Protein AF-A0A9J5Y827-F1 (afdb_monomer)

Solvent-accessible surface area (backbone atoms only — not comparable to full-atom values): 14832 Å² total; per-residue (Å²): 113,69,71,63,54,51,58,51,52,52,50,52,53,45,49,56,54,42,48,71,55,57,65,70,76,77,61,65,67,69,54,57,54,49,33,53,54,50,51,58,39,60,74,40,96,61,26,73,61,51,41,57,74,71,57,46,74,84,73,62,39,54,66,47,54,52,56,47,74,68,41,70,91,46,67,93,37,52,70,54,52,49,51,47,46,69,68,42,22,80,78,45,73,47,73,79,44,62,59,62,41,22,36,49,27,33,56,26,38,74,67,73,37,53,71,67,19,46,60,39,46,52,54,55,62,72,67,72,64,61,60,67,60,56,49,51,41,31,56,62,36,33,52,78,79,40,82,83,50,84,44,46,31,51,54,50,21,47,50,26,49,53,29,43,77,70,68,38,54,68,57,21,48,48,47,51,53,31,42,85,67,83,38,92,42,58,47,41,67,71,48,53,48,54,52,44,53,51,27,59,73,71,64,38,55,75,60,37,52,53,48,56,50,40,38,51,76,66,67,54,81,78,51,52,69,50,43,52,50,52,24,51,50,27,47,76,73,67,38,54,67,60,18,51,51,44,50,49,54,34,46,78,70,65,47,66,72,89,64,88,68,79,78,127

Organism: Solanum commersonii (NCBI:txid4109)

Mean predicted aligned error: 8.76 Å

Foldseek 3Di:
DVVVVVVVVVVVVCVVVCCVVVVPPDDDVVLVVLLVVLLVLLVDPVSVVVCVVVVCLVVDAPVSLLSNLPDPSCLVRLVSNLVSCVVCCVVHVNLQVLLSLLLSLLSCLLVVNQVSSLVSLLSNVVSVDQLLVSLVSNLVNNCVRDPPCPRLLPSLLSNLVSCVVVVVLVSSLVSLVCCVVPRLRHHAPVSLLVSLVVCVVVLVLVSNVVSVVSCVVNVHDDAPSNLQSVLSNCVVVVNNVVSVVSVVVCVVVVRPPPDPPPPD

Sequence (264 aa):
MWRIFHGRITRCIEQATFHRHYFNSHLPQNNLILIQELTEILRNKKWKSLIKVASLKNKLNPYVVRSVLHQEQLSNHLERLLSFFQWSKHKVGIQSDLEIHSFLAARLCSNNLYSPANSVLENVIRFGLPPLDVLKSIDNCRKIFDESRKFDHVVFGLLMDKYREKGYLFEAASVVFAHSNDLDCIPSLLYCNRLLTDLLKDGNFRLFWRVCDAMREANVTFNALTYTSMADAHCREGNVSDAKEVLAEMEEKGLCSSNFTYKF

Secondary structure (DSSP, 8-state):
-HHHHHHHHHHHHHHHHHHHHHTTTS--HHHHHHHHHHHHHHTSTTHHHHHHHTTGGGG--HHHHHHHHT-GGGGGGHHHHHHHHHHHHHHHT-TT-HHHHHHHHHHHHHTT-HHHHHHHHHHHHTTT--HHHHHHHHHHHHTTT-TT-TTHHHHHHHHHHHHHHTT-HHHHHHHHHGGGGT------HHHHHHHHHHHHHHT-HHHHHHHHHHHHHTTPPP-HHHHHHHHHHHHHTT-HHHHHHHHHHHHHTT----------

InterPro domains:
  IPR002885 Pentatricopeptide repeat [PF01535] (226-255)
  IPR002885 Pentatricopeptide repeat [PS51375] (223-257)
  IPR002885 Pentatricopeptide repeat [TIGR00756] (226-256)
  IPR011990 Tetratricopeptide-like helical domain superfamily [G3DSA:1.25.40.10] (63-264)
  IPR050667 Pentatricopeptide repeat-containing protein [PTHR47939] (58-263)

Structure (mmCIF, N/CA/C/O backbone):
data_AF-A0A9J5Y827-F1
#
_entry.id   AF-A0A9J5Y827-F1
#
loop_
_atom_site.group_PDB
_atom_site.id
_atom_site.type_symbol
_atom_site.label_atom_id
_atom_site.label_alt_id
_atom_site.label_comp_id
_atom_site.label_asym_id
_atom_site.label_entity_id
_atom_site.label_seq_id
_atom_site.pdbx_PDB_ins_code
_atom_site.Cartn_x
_atom_site.Cartn_y
_atom_site.Cartn_z
_atom_site.occupancy
_atom_site.B_iso_or_equiv
_atom_site.auth_seq_id
_atom_site.auth_comp_id
_atom_site.auth_asym_id
_atom_site.auth_atom_id
_atom_site.pdbx_PDB_model_num
ATOM 1 N N . MET A 1 1 ? -27.068 10.447 -19.646 1.00 40.22 1 MET A N 1
ATOM 2 C CA . MET A 1 1 ? -26.300 9.426 -18.892 1.00 40.22 1 MET A CA 1
ATOM 3 C C . MET A 1 1 ? -25.455 10.005 -17.751 1.00 40.22 1 MET A C 1
ATOM 5 O O . MET A 1 1 ? -25.455 9.409 -16.684 1.00 40.22 1 MET A O 1
ATOM 9 N N . TRP A 1 2 ? -24.850 11.192 -17.896 1.00 29.56 2 TRP A N 1
ATOM 10 C CA . TRP A 1 2 ? -24.078 11.871 -16.832 1.00 29.56 2 TRP A CA 1
ATOM 11 C C . TRP A 1 2 ? -24.857 12.168 -15.528 1.00 29.56 2 TRP A C 1
ATOM 13 O O . TRP A 1 2 ? -24.345 11.953 -14.434 1.00 29.56 2 TRP A O 1
ATOM 23 N N . ARG A 1 3 ? -26.139 12.559 -15.614 1.00 28.06 3 ARG A N 1
ATOM 24 C CA . ARG A 1 3 ? -26.985 12.819 -14.425 1.00 28.06 3 ARG A CA 1
ATOM 25 C C . ARG A 1 3 ? -27.323 11.567 -13.599 1.00 28.06 3 ARG A C 1
ATOM 27 O O . ARG A 1 3 ? -27.543 11.677 -12.400 1.00 28.06 3 ARG A O 1
ATOM 34 N N . ILE A 1 4 ? -27.328 10.381 -14.214 1.00 39.25 4 ILE A N 1
ATOM 35 C CA . ILE A 1 4 ? -27.630 9.110 -13.526 1.00 39.25 4 ILE A CA 1
ATOM 36 C C . ILE A 1 4 ? -26.392 8.602 -12.767 1.00 39.25 4 ILE A C 1
ATOM 38 O O . ILE A 1 4 ? -26.522 8.041 -11.682 1.00 39.25 4 ILE A O 1
ATOM 42 N N . PHE A 1 5 ? -25.192 8.851 -13.303 1.00 34.41 5 PHE A N 1
ATOM 43 C CA . PHE A 1 5 ? -23.921 8.516 -12.652 1.00 34.41 5 PHE A CA 1
ATOM 44 C C . PHE A 1 5 ? -23.599 9.468 -11.492 1.00 34.41 5 PHE A C 1
ATOM 46 O O . PHE A 1 5 ? -23.264 9.007 -10.401 1.00 34.41 5 PHE A O 1
ATOM 53 N N . HIS A 1 6 ? -23.824 10.775 -11.675 1.00 30.98 6 HIS A N 1
ATOM 54 C CA . HIS A 1 6 ? -23.675 11.750 -10.593 1.00 30.98 6 HIS A CA 1
ATOM 55 C C . HIS A 1 6 ? -24.657 11.467 -9.446 1.00 30.98 6 HIS A C 1
ATOM 57 O O . HIS A 1 6 ? -24.260 11.484 -8.287 1.00 30.98 6 HIS A O 1
ATOM 63 N N . GLY A 1 7 ? -25.901 11.080 -9.755 1.00 27.55 7 GLY A N 1
ATOM 64 C CA . GLY A 1 7 ? -26.897 10.696 -8.750 1.00 27.55 7 GLY A CA 1
ATOM 65 C C . GLY A 1 7 ? -26.566 9.426 -7.955 1.00 27.55 7 GLY A C 1
ATOM 66 O O . GLY A 1 7 ? -27.126 9.242 -6.882 1.00 27.55 7 GLY A O 1
ATOM 67 N N . ARG A 1 8 ? -25.660 8.554 -8.429 1.00 34.78 8 ARG A N 1
ATOM 68 C CA . ARG A 1 8 ? -25.169 7.387 -7.666 1.00 34.78 8 ARG A CA 1
ATOM 69 C C . ARG A 1 8 ? -23.974 7.732 -6.776 1.00 34.78 8 ARG A C 1
ATOM 71 O O . ARG A 1 8 ? -23.897 7.222 -5.665 1.00 34.78 8 ARG A O 1
ATOM 78 N N . ILE A 1 9 ? -23.093 8.627 -7.223 1.00 41.44 9 ILE A N 1
ATOM 79 C CA . ILE A 1 9 ? -21.928 9.084 -6.447 1.00 41.44 9 ILE A CA 1
ATOM 80 C C . ILE A 1 9 ? -22.363 10.030 -5.322 1.00 41.44 9 ILE A C 1
ATOM 82 O O . ILE A 1 9 ? -21.929 9.852 -4.185 1.00 41.44 9 ILE A O 1
ATOM 86 N N . THR A 1 10 ? -23.302 10.948 -5.587 1.00 35.06 10 THR A N 1
ATOM 87 C CA . THR A 1 10 ? -23.911 11.769 -4.530 1.00 35.06 10 THR A CA 1
ATOM 88 C C . THR A 1 10 ? -24.635 10.887 -3.510 1.00 35.06 10 THR A C 1
ATOM 90 O O . THR A 1 10 ? -24.530 11.153 -2.325 1.00 35.06 10 THR A O 1
ATOM 93 N N . ARG A 1 11 ? -25.240 9.760 -3.924 1.00 31.53 11 ARG A N 1
ATOM 94 C CA . ARG A 1 11 ? -25.864 8.780 -3.013 1.00 31.53 11 ARG A CA 1
ATOM 95 C C . ARG A 1 11 ? -24.865 8.036 -2.124 1.00 31.53 11 ARG A C 1
ATOM 97 O O . ARG A 1 11 ? -25.217 7.706 -1.001 1.00 31.53 11 ARG A O 1
ATOM 104 N N . CYS A 1 12 ? -23.642 7.778 -2.593 1.00 36.06 12 CYS A N 1
ATOM 105 C CA . CYS A 1 12 ? -22.580 7.160 -1.785 1.00 36.06 12 CYS A CA 1
ATOM 106 C C . CYS A 1 12 ? -21.929 8.160 -0.814 1.00 36.06 12 CYS A C 1
ATOM 108 O O . CYS A 1 12 ? -21.605 7.798 0.315 1.00 36.06 12 CYS A O 1
ATOM 110 N N . ILE A 1 13 ? -21.767 9.424 -1.223 1.00 39.38 13 ILE A N 1
ATOM 111 C CA . ILE A 1 13 ? -21.261 10.507 -0.359 1.00 39.38 13 ILE A CA 1
ATOM 112 C C . ILE A 1 13 ? -22.317 10.900 0.678 1.00 39.38 13 ILE A C 1
ATOM 114 O O . ILE A 1 13 ? -21.990 11.060 1.855 1.00 39.38 13 ILE A O 1
ATOM 118 N N . GLU A 1 14 ? -23.587 10.972 0.270 1.00 30.48 14 GLU A N 1
ATOM 119 C CA . GLU A 1 14 ? -24.720 11.048 1.182 1.00 30.48 14 GLU A CA 1
ATOM 120 C C . GLU A 1 14 ? -24.721 9.817 2.073 1.00 30.48 14 GLU A C 1
ATOM 122 O O . GLU A 1 14 ? -24.701 10.015 3.258 1.00 30.48 14 GLU A O 1
ATOM 127 N N . GLN A 1 15 ? -24.578 8.572 1.614 1.00 35.75 15 GLN A N 1
ATOM 128 C CA . GLN A 1 15 ? -24.484 7.416 2.526 1.00 35.75 15 GLN A CA 1
ATOM 129 C C . GLN A 1 15 ? -23.316 7.492 3.524 1.00 35.75 15 GLN A C 1
ATOM 131 O O . GLN A 1 15 ? -23.501 7.103 4.670 1.00 35.75 15 GLN A O 1
ATOM 136 N N . ALA A 1 16 ? -22.148 8.029 3.165 1.00 37.78 16 ALA A N 1
ATOM 137 C CA . ALA A 1 16 ? -21.016 8.170 4.089 1.00 37.78 16 ALA A CA 1
ATOM 138 C C . ALA A 1 16 ? -21.216 9.299 5.127 1.00 37.78 16 ALA A C 1
ATOM 140 O O . ALA A 1 16 ? -20.921 9.131 6.313 1.00 37.78 16 ALA A O 1
ATOM 141 N N . THR A 1 17 ? -21.773 10.440 4.712 1.00 39.19 17 THR A N 1
ATOM 142 C CA . THR A 1 17 ? -22.112 11.569 5.604 1.00 39.19 17 THR A CA 1
ATOM 143 C C . THR A 1 17 ? -23.398 11.314 6.402 1.00 39.19 17 THR A C 1
ATOM 145 O O . THR A 1 17 ? -23.468 11.617 7.593 1.00 39.19 17 THR A O 1
ATOM 148 N N . PHE A 1 18 ? -24.369 10.639 5.794 1.00 35.12 18 PHE A N 1
ATOM 149 C CA . PHE A 1 18 ? -25.578 10.069 6.383 1.00 35.12 18 PHE A CA 1
ATOM 150 C C . PHE A 1 18 ? -25.221 8.948 7.345 1.00 35.12 18 PHE A C 1
ATOM 152 O O . PHE A 1 18 ? -25.827 8.893 8.391 1.00 35.1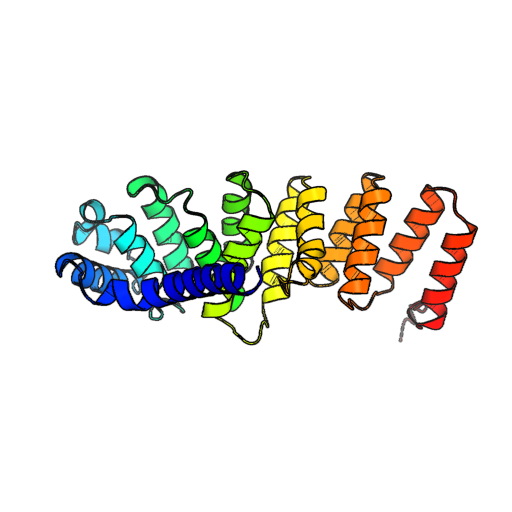2 18 PHE A O 1
ATOM 159 N N . HIS A 1 19 ? -24.195 8.123 7.138 1.00 42.94 19 HIS A N 1
ATOM 160 C CA . HIS A 1 19 ? -23.746 7.220 8.201 1.00 42.94 19 HIS A CA 1
ATOM 161 C C . HIS A 1 19 ? -23.225 8.023 9.404 1.00 42.94 19 HIS A C 1
ATOM 163 O O . HIS A 1 19 ? -23.639 7.760 10.529 1.00 42.94 19 HIS A O 1
ATOM 169 N N . ARG A 1 20 ? -22.439 9.087 9.203 1.00 40.66 20 ARG A N 1
ATOM 170 C CA . ARG A 1 20 ? -21.966 9.940 10.313 1.00 40.66 20 ARG A CA 1
ATOM 171 C C . ARG A 1 20 ? -23.099 10.680 11.058 1.00 40.66 20 ARG A C 1
ATOM 173 O O . ARG A 1 20 ? -22.962 10.903 12.257 1.00 40.66 20 ARG A O 1
ATOM 180 N N . HIS A 1 21 ? -24.200 11.051 10.391 1.00 37.47 21 HIS A N 1
ATOM 181 C CA . HIS A 1 21 ? -25.338 11.783 10.991 1.00 37.47 21 HIS A CA 1
ATOM 182 C C . HIS A 1 21 ? -26.544 10.906 11.399 1.00 37.47 21 HIS A C 1
ATOM 184 O O . HIS A 1 21 ? -27.167 11.155 12.429 1.00 37.47 21 HIS A O 1
ATOM 190 N N . TYR A 1 22 ? -26.862 9.850 10.654 1.00 36.66 22 TYR A N 1
ATOM 191 C CA . TYR A 1 22 ? -27.963 8.910 10.909 1.00 36.66 22 TYR A CA 1
ATOM 192 C C . TYR A 1 22 ? -27.640 7.934 12.043 1.00 36.66 22 TYR A C 1
ATOM 194 O O . TYR A 1 22 ? -28.546 7.498 12.751 1.00 36.66 22 TYR A O 1
ATOM 202 N N . PHE A 1 23 ? -26.357 7.638 12.297 1.00 45.59 23 PHE A N 1
ATOM 203 C CA . PHE A 1 23 ? -25.987 6.827 13.458 1.00 45.59 23 PHE A CA 1
ATOM 204 C C . PHE A 1 23 ? -26.246 7.523 14.798 1.00 45.59 23 PHE A C 1
ATOM 206 O O . PHE A 1 23 ? -26.290 6.822 15.794 1.00 45.59 23 PHE A O 1
ATOM 213 N N . ASN A 1 24 ? -26.479 8.839 14.862 1.00 41.84 24 ASN A N 1
ATOM 214 C CA . ASN A 1 24 ? -26.746 9.519 16.136 1.00 41.84 24 ASN A CA 1
ATOM 215 C C . ASN A 1 24 ? -28.234 9.665 16.493 1.00 41.84 24 ASN A C 1
ATOM 217 O O . ASN A 1 24 ? -28.528 9.942 17.652 1.00 41.84 24 ASN A O 1
ATOM 221 N N . SER A 1 25 ? -29.182 9.481 15.566 1.00 39.50 25 SER A N 1
ATOM 222 C CA . SER A 1 25 ? -30.581 9.868 15.826 1.00 39.50 25 SER A CA 1
ATOM 223 C C . SER A 1 25 ? -31.504 8.744 16.321 1.00 39.50 25 SER A C 1
ATOM 225 O O . SER A 1 25 ? -32.572 9.060 16.830 1.00 39.50 25 SER A O 1
ATOM 227 N N . HIS A 1 26 ? -31.127 7.460 16.217 1.00 47.94 26 HIS A N 1
ATOM 228 C CA . HIS A 1 26 ? -31.997 6.319 16.584 1.00 47.94 26 HIS A CA 1
ATOM 229 C C . HIS A 1 26 ? -31.237 5.154 17.256 1.00 47.94 26 HIS A C 1
ATOM 231 O O . HIS A 1 26 ? -31.419 3.985 16.911 1.00 47.94 26 HIS A O 1
ATOM 237 N N . LEU A 1 27 ? -30.344 5.445 18.207 1.00 56.22 27 LEU A N 1
ATOM 238 C CA . LEU A 1 27 ? -29.585 4.401 18.904 1.00 56.22 27 LEU A CA 1
ATOM 239 C C . LEU A 1 27 ? -30.302 3.884 20.153 1.00 56.22 27 LEU A C 1
ATOM 241 O O . LEU A 1 27 ? -30.830 4.681 20.928 1.00 56.22 27 LEU A O 1
ATOM 245 N N . PRO A 1 28 ? -30.213 2.573 20.450 1.00 68.38 28 PRO A N 1
ATOM 246 C CA . PRO A 1 28 ? -30.493 2.088 21.791 1.00 68.38 28 PRO A CA 1
ATOM 247 C C . PRO A 1 28 ? -29.547 2.798 22.765 1.00 68.38 28 PRO A C 1
ATOM 249 O O . PRO A 1 28 ? -28.326 2.676 22.636 1.00 68.38 28 PRO A O 1
ATOM 252 N N . GLN A 1 29 ? -30.098 3.513 23.748 1.00 72.25 29 GLN A N 1
ATOM 253 C CA . GLN A 1 29 ? -29.344 4.280 24.752 1.00 72.25 29 GLN A CA 1
ATOM 254 C C . GLN A 1 29 ? -28.196 3.469 25.384 1.00 72.25 29 GLN A C 1
ATOM 256 O O . GLN A 1 29 ? -27.111 3.988 25.640 1.00 72.25 29 GLN A O 1
ATOM 261 N N . ASN A 1 30 ? -28.404 2.159 25.540 1.00 78.25 30 ASN A N 1
ATOM 262 C CA . ASN A 1 30 ? -27.424 1.215 26.074 1.00 78.25 30 ASN A CA 1
ATOM 263 C C . ASN A 1 30 ? -26.116 1.155 25.264 1.00 78.25 30 ASN A C 1
ATOM 265 O O . ASN A 1 30 ? -25.048 1.003 25.853 1.00 78.25 30 ASN A O 1
ATOM 269 N N . ASN A 1 31 ? -26.167 1.299 23.934 1.00 84.31 31 ASN A N 1
ATOM 270 C CA . ASN A 1 31 ? -24.962 1.292 23.099 1.00 84.31 31 ASN A CA 1
ATOM 271 C C . ASN A 1 31 ? -24.155 2.584 23.269 1.00 84.31 31 ASN A C 1
ATOM 273 O O . ASN A 1 31 ? -22.930 2.524 23.301 1.00 84.31 31 ASN A O 1
ATOM 277 N N . LEU A 1 32 ? -24.819 3.736 23.411 1.00 86.06 32 LEU A N 1
ATOM 278 C CA . LEU A 1 32 ? -24.148 5.021 23.641 1.00 86.06 32 LEU A CA 1
ATOM 279 C C . LEU A 1 32 ? -23.393 5.029 24.972 1.00 86.06 32 LEU A C 1
ATOM 281 O O . LEU A 1 32 ? -22.217 5.390 25.008 1.00 86.06 32 LEU A O 1
ATOM 285 N N . ILE A 1 33 ? -24.044 4.555 26.038 1.00 87.81 33 ILE A N 1
ATOM 286 C CA . ILE A 1 33 ? -23.431 4.425 27.366 1.00 87.81 33 ILE A CA 1
ATOM 287 C C . ILE A 1 33 ? -22.219 3.487 27.297 1.00 87.81 33 ILE A C 1
ATOM 289 O O . ILE A 1 33 ? -21.140 3.829 27.777 1.00 87.81 33 ILE A O 1
ATOM 293 N N . LEU A 1 34 ? -22.362 2.337 26.630 1.00 90.88 34 LEU A N 1
ATOM 294 C CA . LEU A 1 34 ? -21.273 1.373 26.478 1.00 90.88 34 LEU A CA 1
ATOM 295 C C . LEU A 1 34 ? -20.082 1.944 25.691 1.00 90.88 34 LEU A C 1
ATOM 297 O O . LEU A 1 34 ? -18.935 1.683 26.047 1.00 90.88 34 LEU A O 1
ATOM 301 N N . ILE A 1 35 ? -20.328 2.722 24.633 1.00 91.62 35 ILE A N 1
ATOM 302 C CA . ILE A 1 35 ? -19.265 3.378 23.858 1.00 91.62 35 ILE A CA 1
ATOM 303 C C . ILE A 1 35 ? -18.495 4.363 24.741 1.00 91.62 35 ILE A C 1
ATOM 305 O O . ILE A 1 35 ? -17.263 4.349 24.721 1.00 91.62 35 ILE A O 1
ATOM 309 N N . GLN A 1 36 ? -19.189 5.187 25.530 1.00 91.62 36 GLN A N 1
ATOM 310 C CA . GLN A 1 36 ? -18.548 6.134 26.448 1.00 91.62 36 GLN A CA 1
ATOM 311 C C . GLN A 1 36 ? -17.721 5.407 27.517 1.00 91.62 36 GLN A C 1
ATOM 313 O O . GLN A 1 36 ? -16.547 5.723 27.703 1.00 91.62 36 GLN A O 1
ATOM 318 N N . 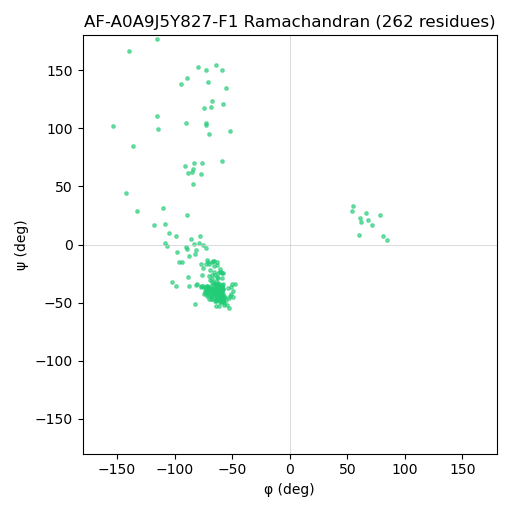GLU A 1 37 ? -18.285 4.373 28.147 1.00 92.75 37 GLU A N 1
ATOM 319 C CA . GLU A 1 37 ? -17.593 3.566 29.157 1.00 92.75 37 GLU A CA 1
ATOM 320 C C . GLU A 1 37 ? -16.326 2.902 28.589 1.00 92.75 37 GLU A C 1
ATOM 322 O O . GLU A 1 37 ? -15.246 2.990 29.177 1.00 92.75 37 GLU A O 1
ATOM 327 N N . LEU A 1 38 ? -16.418 2.290 27.403 1.00 93.44 38 LEU A N 1
ATOM 328 C CA . LEU A 1 38 ? -15.264 1.695 26.723 1.00 93.44 38 LEU A CA 1
ATOM 329 C C . LEU A 1 38 ? -14.216 2.743 26.341 1.00 93.44 38 LEU A C 1
ATOM 331 O O . LEU A 1 38 ? -13.021 2.471 26.450 1.00 93.44 38 LEU A O 1
ATOM 335 N N . THR A 1 39 ? -14.646 3.932 25.920 1.00 93.56 39 THR A N 1
ATOM 336 C CA . THR A 1 39 ? -13.742 5.034 25.569 1.00 93.56 39 THR A CA 1
ATOM 337 C C . THR A 1 39 ? -12.913 5.457 26.778 1.00 93.56 39 THR A C 1
ATOM 339 O O . THR A 1 39 ? -11.690 5.549 26.671 1.00 93.56 39 THR A O 1
ATOM 342 N N . GLU A 1 40 ? -13.533 5.616 27.949 1.00 93.31 40 GLU A N 1
ATOM 343 C CA . GLU A 1 40 ? -12.809 5.933 29.184 1.00 93.31 40 GLU A CA 1
ATOM 344 C C . GLU A 1 40 ? -11.895 4.786 29.635 1.00 93.31 40 GLU A C 1
ATOM 346 O O . GLU A 1 40 ? -10.729 5.006 29.977 1.00 93.31 40 GLU A O 1
ATOM 351 N N . ILE A 1 41 ? -12.359 3.535 29.555 1.00 93.44 41 ILE A N 1
ATOM 352 C CA . ILE A 1 41 ? -11.541 2.363 29.901 1.00 93.44 41 ILE A CA 1
ATOM 353 C C . ILE A 1 41 ? -10.287 2.274 29.020 1.00 93.44 41 ILE A C 1
ATOM 355 O O . ILE A 1 41 ? -9.196 1.984 29.522 1.00 93.44 41 ILE A O 1
ATOM 359 N N . LEU A 1 42 ? -10.406 2.540 27.717 1.00 93.94 42 LEU A N 1
ATOM 360 C CA . LEU A 1 42 ? -9.291 2.461 26.767 1.00 93.94 42 LEU A CA 1
ATOM 361 C C . LEU A 1 42 ? -8.246 3.569 26.958 1.00 93.94 42 LEU A C 1
ATOM 363 O O . LEU A 1 42 ? -7.098 3.399 26.534 1.00 93.94 42 LEU A O 1
ATOM 367 N N . ARG A 1 43 ? -8.574 4.649 27.680 1.00 92.88 43 ARG A N 1
ATOM 368 C CA . ARG A 1 43 ? -7.590 5.638 28.152 1.00 92.88 43 ARG A CA 1
ATOM 369 C C . ARG A 1 43 ? -6.711 5.112 29.283 1.00 92.88 43 ARG A C 1
ATOM 371 O O . ARG A 1 43 ? -5.621 5.650 29.495 1.00 92.88 43 ARG A O 1
ATOM 378 N N . ASN A 1 44 ? -7.054 3.989 29.918 1.00 92.19 44 ASN A N 1
ATOM 379 C CA . ASN A 1 44 ? -6.237 3.332 30.944 1.00 92.19 44 ASN A CA 1
ATOM 380 C C . ASN A 1 44 ? -5.340 2.210 30.369 1.00 92.19 44 ASN A C 1
ATOM 382 O O . ASN A 1 44 ? -5.754 1.430 29.511 1.00 92.19 44 ASN A O 1
ATOM 386 N N . LYS A 1 45 ? -4.073 2.109 30.804 1.00 90.88 45 LYS A N 1
ATOM 387 C CA . LYS A 1 45 ? -3.146 1.057 30.322 1.00 90.88 45 LYS A CA 1
ATOM 388 C C . LYS A 1 45 ? -3.607 -0.353 30.724 1.00 90.88 45 LYS A C 1
ATOM 390 O O . LYS A 1 45 ? -3.328 -1.313 30.013 1.00 90.88 45 LYS A O 1
ATOM 395 N N . LYS A 1 46 ? -4.364 -0.474 31.818 1.00 92.75 46 LYS A N 1
ATOM 396 C CA . LYS A 1 46 ? -4.943 -1.727 32.331 1.00 92.75 46 LYS A CA 1
ATOM 397 C C . LYS A 1 46 ? -6.337 -2.024 31.750 1.00 92.75 46 LYS A C 1
ATOM 399 O O . LYS A 1 46 ? -7.125 -2.737 32.365 1.00 92.75 46 LYS A O 1
ATOM 404 N N . TRP A 1 47 ? -6.663 -1.508 30.562 1.00 94.19 47 TRP A N 1
ATOM 405 C CA . TRP A 1 47 ? -8.001 -1.629 29.965 1.00 94.19 47 TRP A CA 1
ATOM 406 C C . TRP A 1 47 ? -8.539 -3.071 29.922 1.00 94.19 47 TRP A C 1
ATOM 408 O O . TRP A 1 47 ? -9.717 -3.293 30.183 1.00 94.19 47 TRP A O 1
ATOM 418 N N . LYS A 1 48 ? -7.683 -4.077 29.679 1.00 92.25 48 LYS A N 1
ATOM 419 C CA . LYS A 1 48 ? -8.095 -5.494 29.640 1.00 92.25 48 LYS A CA 1
ATOM 420 C C . LYS A 1 48 ? -8.683 -5.981 30.968 1.00 92.25 48 LYS A C 1
ATOM 422 O O . LYS A 1 48 ? -9.667 -6.718 30.955 1.00 92.25 48 LYS A O 1
ATOM 427 N N . SER A 1 49 ? -8.100 -5.588 32.105 1.00 90.75 49 SER A N 1
ATOM 428 C CA . SER A 1 49 ? -8.639 -5.963 33.417 1.00 90.75 49 SER A CA 1
ATOM 429 C C . SER A 1 49 ? -9.923 -5.199 33.720 1.00 90.75 49 SER A C 1
ATOM 431 O O . SER A 1 49 ? -10.866 -5.793 34.227 1.00 90.75 49 SER A O 1
ATOM 433 N N . LEU A 1 50 ? -9.992 -3.919 33.344 1.00 91.50 50 LEU A N 1
ATOM 434 C CA . LEU A 1 50 ? -11.182 -3.087 33.543 1.00 91.50 50 LEU A CA 1
ATOM 435 C C . LEU A 1 50 ? -12.389 -3.603 32.745 1.00 91.50 50 LEU A C 1
ATOM 437 O O . LEU A 1 50 ? -13.464 -3.747 33.314 1.00 91.50 50 LEU A O 1
ATOM 441 N N . ILE A 1 51 ? -12.201 -4.005 31.480 1.00 89.81 51 ILE A N 1
ATOM 442 C CA . ILE A 1 51 ? -13.263 -4.642 30.675 1.00 89.81 51 ILE A CA 1
ATOM 443 C C . ILE A 1 51 ? -13.774 -5.931 31.331 1.00 89.81 51 ILE A C 1
ATOM 445 O O . ILE A 1 51 ? -14.968 -6.230 31.258 1.00 89.81 51 ILE A O 1
ATOM 449 N N . LYS A 1 52 ? -12.881 -6.711 31.957 1.00 87.94 52 LYS A N 1
ATOM 450 C CA . LYS A 1 52 ? -13.255 -7.944 32.662 1.00 87.94 52 LYS A CA 1
ATOM 451 C C . LYS A 1 52 ? -14.081 -7.635 33.911 1.00 87.94 52 LYS A C 1
ATOM 453 O O . LYS A 1 52 ? -15.118 -8.258 34.096 1.00 87.94 52 LYS A O 1
ATOM 458 N N . VAL A 1 53 ? -13.639 -6.678 34.729 1.00 87.94 53 VAL A N 1
ATOM 459 C CA . VAL A 1 53 ? -14.334 -6.266 35.962 1.00 87.94 53 VAL A CA 1
ATOM 460 C C . VAL A 1 53 ? -15.720 -5.701 35.646 1.00 87.94 53 VAL A C 1
ATOM 462 O O . VAL A 1 53 ? -16.700 -6.115 36.253 1.00 87.94 53 VAL A O 1
ATOM 465 N N . ALA A 1 54 ? -15.825 -4.844 34.633 1.00 85.44 54 ALA A N 1
ATOM 466 C CA . ALA A 1 54 ? -17.092 -4.252 34.208 1.00 85.44 54 ALA A CA 1
ATOM 467 C C . ALA A 1 54 ? -18.004 -5.228 33.426 1.00 85.44 54 ALA A C 1
ATOM 469 O O . ALA A 1 54 ? -19.109 -4.872 33.022 1.00 85.44 54 ALA A O 1
ATOM 470 N N . SER A 1 55 ? -17.571 -6.478 33.201 1.00 84.94 55 SER A N 1
ATOM 471 C CA . SER A 1 55 ? -18.333 -7.508 32.475 1.00 84.94 55 SER A CA 1
ATOM 472 C C . SER A 1 55 ? -18.796 -7.072 31.073 1.00 84.94 55 SER A C 1
ATOM 474 O O . SER A 1 55 ? -19.797 -7.559 30.545 1.00 84.94 55 SER A O 1
ATOM 476 N N . LEU A 1 56 ? -18.044 -6.172 30.427 1.00 84.19 56 LEU A N 1
ATOM 477 C CA . LEU A 1 56 ? -18.436 -5.567 29.146 1.00 84.19 56 LEU A CA 1
ATOM 478 C C . LEU A 1 56 ? -18.219 -6.496 27.955 1.00 84.19 56 LEU A C 1
ATOM 480 O O . LEU A 1 56 ? -18.795 -6.282 26.892 1.00 84.19 56 LEU A O 1
ATOM 484 N N . LYS A 1 57 ? -17.421 -7.557 28.127 1.00 80.81 57 LYS A N 1
ATOM 485 C CA . LYS A 1 57 ? -17.085 -8.518 27.065 1.00 80.81 57 LYS A CA 1
ATOM 486 C C . LYS A 1 57 ? -18.326 -9.051 26.339 1.00 80.81 57 LYS A C 1
ATOM 488 O O . LYS A 1 57 ? -18.302 -9.148 25.118 1.00 80.81 57 LYS A O 1
ATOM 493 N N . ASN A 1 58 ? -19.386 -9.372 27.078 1.00 83.88 58 ASN A N 1
ATOM 494 C CA . ASN A 1 58 ? -20.596 -9.994 26.529 1.00 83.88 58 ASN A CA 1
ATOM 495 C C . ASN A 1 58 ? -21.562 -8.976 25.902 1.00 83.88 58 ASN A C 1
ATOM 497 O O . ASN A 1 58 ? -22.545 -9.369 25.288 1.00 83.88 58 ASN A O 1
ATOM 501 N N . LYS A 1 59 ? -21.291 -7.675 26.065 1.00 86.62 59 LYS A N 1
ATOM 502 C CA . LYS A 1 59 ? -22.112 -6.579 25.536 1.00 86.62 59 LYS A CA 1
ATOM 503 C C . LYS A 1 59 ? -21.566 -6.024 24.214 1.00 86.62 59 LYS A C 1
ATOM 505 O O . LYS A 1 59 ? -22.195 -5.163 23.606 1.00 86.62 59 LYS A O 1
ATOM 510 N N . LEU A 1 60 ? -20.389 -6.482 23.778 1.00 89.19 60 LEU A N 1
ATOM 511 C CA . LEU A 1 60 ? -19.765 -6.018 22.541 1.00 89.19 60 LEU A CA 1
ATOM 512 C C . LEU A 1 60 ? -20.513 -6.539 21.316 1.00 89.19 60 LEU A C 1
ATOM 514 O O . LEU A 1 60 ? -20.882 -7.705 21.239 1.00 89.19 60 LEU A O 1
ATOM 518 N N . ASN A 1 61 ? -20.652 -5.668 20.327 1.00 88.62 61 ASN A N 1
ATOM 519 C CA . ASN A 1 61 ? -21.172 -5.983 19.005 1.00 88.62 61 ASN A CA 1
ATOM 520 C C . ASN A 1 61 ? -20.338 -5.220 17.952 1.00 88.62 61 ASN A C 1
ATOM 522 O O . ASN A 1 61 ? -19.570 -4.323 18.329 1.00 88.62 61 ASN A O 1
ATOM 526 N N . PRO A 1 62 ? -20.453 -5.561 16.653 1.00 87.62 62 PRO A N 1
ATOM 527 C CA . PRO A 1 62 ? -19.723 -4.885 15.580 1.00 87.62 62 PRO A CA 1
ATOM 528 C C . PRO A 1 62 ? -19.827 -3.363 15.635 1.00 87.62 62 PRO A C 1
ATOM 530 O O . PRO A 1 62 ? -18.816 -2.671 15.534 1.00 87.62 62 PRO A O 1
ATOM 533 N N . TYR A 1 63 ? -21.043 -2.857 15.856 1.00 86.44 63 TYR A N 1
ATOM 534 C CA . TYR A 1 63 ? -21.332 -1.431 15.881 1.00 86.44 63 TYR A CA 1
ATOM 535 C C . TYR A 1 63 ? -20.563 -0.721 16.997 1.00 86.44 63 TYR A C 1
ATOM 537 O O . TYR A 1 63 ? -19.818 0.211 16.728 1.00 86.44 63 TYR A O 1
ATOM 545 N N . VAL A 1 64 ? -20.663 -1.208 18.236 1.00 90.31 64 VAL A N 1
ATOM 546 C CA . VAL A 1 64 ? -19.978 -0.621 19.398 1.00 90.31 64 VAL A CA 1
ATOM 547 C C . VAL A 1 64 ? -18.468 -0.606 19.190 1.00 90.31 64 VAL A C 1
ATOM 549 O O . VAL A 1 64 ? -17.830 0.418 19.429 1.00 90.31 64 VAL A O 1
ATOM 552 N N . VAL A 1 65 ? -17.888 -1.716 18.719 1.00 90.75 65 VAL A N 1
ATOM 553 C CA . VAL A 1 65 ? -16.447 -1.770 18.442 1.00 90.75 65 VAL A CA 1
ATOM 554 C C . VAL A 1 65 ? -16.085 -0.728 17.393 1.00 90.75 65 VAL A C 1
ATOM 556 O O . VAL A 1 65 ? -15.187 0.076 17.628 1.00 90.75 65 VAL A O 1
ATOM 559 N N . ARG A 1 66 ? -16.816 -0.683 16.279 1.00 88.88 66 ARG A N 1
ATOM 560 C CA . ARG A 1 66 ? -16.589 0.283 15.209 1.00 88.88 66 ARG A CA 1
ATOM 561 C C . ARG A 1 66 ? -16.692 1.724 15.708 1.00 88.88 66 ARG A C 1
ATOM 563 O O . ARG A 1 66 ? -15.768 2.497 15.473 1.00 88.88 66 ARG A O 1
ATOM 570 N N . SER A 1 67 ? -17.739 2.077 16.447 1.00 90.19 67 SER A N 1
ATOM 571 C CA . SER A 1 67 ? -17.925 3.419 17.005 1.00 90.19 67 SER A CA 1
ATOM 572 C C . SER A 1 67 ? -16.803 3.814 17.961 1.00 90.19 67 SER A C 1
ATOM 574 O O . SER A 1 67 ? -16.350 4.953 17.909 1.00 90.19 67 SER A O 1
ATOM 576 N N . VAL A 1 68 ? -16.312 2.888 18.794 1.00 92.44 68 VAL A N 1
ATOM 577 C CA . VAL A 1 68 ? -15.155 3.121 19.675 1.00 92.44 68 VAL A CA 1
ATOM 578 C C . VAL A 1 68 ? -13.884 3.384 18.860 1.00 92.44 68 VAL A C 1
ATOM 580 O O . VAL A 1 68 ? -13.135 4.304 19.181 1.00 92.44 68 VAL A O 1
ATOM 583 N N . LEU A 1 69 ? -13.655 2.643 17.768 1.00 90.50 69 LEU A N 1
ATOM 584 C CA . LEU A 1 69 ? -12.505 2.876 16.883 1.00 90.50 69 LEU A CA 1
ATOM 585 C C . LEU A 1 69 ? -12.533 4.257 16.218 1.00 90.50 69 LEU A C 1
ATOM 587 O O . LEU A 1 69 ? -11.468 4.774 15.899 1.00 90.50 69 LEU A O 1
ATOM 591 N N . HIS A 1 70 ? -13.705 4.874 16.057 1.00 88.81 70 HIS A N 1
ATOM 592 C CA . HIS A 1 70 ? -13.857 6.206 15.460 1.00 88.81 70 HIS A CA 1
ATOM 593 C C . HIS A 1 70 ? -13.773 7.359 16.476 1.00 88.81 70 HIS A C 1
ATOM 595 O O . HIS A 1 70 ? -13.782 8.516 16.069 1.00 88.81 70 HIS A O 1
ATOM 601 N N . GLN A 1 71 ? -13.655 7.083 17.781 1.00 90.06 71 GLN A N 1
ATOM 602 C CA . GLN A 1 71 ? -13.602 8.135 18.804 1.00 90.06 71 GLN A CA 1
ATOM 603 C C . GLN A 1 71 ? -12.315 8.961 18.696 1.00 90.06 71 GLN A C 1
ATOM 605 O O . GLN A 1 71 ? -11.201 8.424 18.774 1.00 90.06 71 GLN A O 1
ATOM 610 N N . GLU A 1 72 ? -12.457 10.277 18.550 1.00 85.69 72 GLU A N 1
ATOM 611 C CA . GLU A 1 72 ? -11.346 11.236 18.463 1.00 85.69 72 GLU A CA 1
ATOM 612 C C . GLU A 1 72 ? -10.574 11.339 19.782 1.00 85.69 72 GLU A C 1
ATOM 614 O O . GLU A 1 72 ? -9.358 11.508 19.798 1.00 85.69 72 GLU A O 1
ATOM 619 N N . GLN A 1 73 ? -11.247 11.111 20.906 1.00 86.38 73 GLN A N 1
ATOM 620 C CA . GLN A 1 73 ? -10.650 11.127 22.237 1.00 86.38 73 GLN A CA 1
ATOM 621 C C . GLN A 1 73 ? -9.585 10.035 22.438 1.00 86.38 73 GLN A C 1
ATOM 623 O O . GLN A 1 73 ? -8.824 10.078 23.404 1.00 86.38 73 GLN A O 1
ATOM 628 N N . LEU A 1 74 ? -9.533 9.039 21.548 1.00 86.56 74 LEU A N 1
ATOM 629 C CA . LEU A 1 74 ? -8.542 7.963 21.558 1.00 86.56 74 LEU A CA 1
ATOM 630 C C . LEU A 1 74 ? -7.382 8.210 20.580 1.00 86.56 74 LEU A C 1
ATOM 632 O O . LEU A 1 74 ? -6.529 7.335 20.433 1.00 86.56 74 LEU A O 1
ATOM 636 N N . SER A 1 75 ? -7.299 9.390 19.947 1.00 84.62 75 SER A N 1
ATOM 637 C CA . SER A 1 75 ? -6.241 9.726 18.975 1.00 84.62 75 SER A CA 1
ATOM 638 C C . SER A 1 75 ? -4.830 9.640 19.555 1.00 84.62 75 SER A C 1
ATOM 640 O O . SER A 1 75 ? -3.913 9.252 18.849 1.00 84.62 75 SER A O 1
ATOM 642 N N . ASN A 1 76 ? -4.652 9.872 20.858 1.00 87.25 76 ASN A N 1
ATOM 643 C CA . ASN A 1 76 ? -3.349 9.734 21.525 1.00 87.25 76 ASN A CA 1
ATOM 644 C C . ASN A 1 76 ? -3.046 8.295 21.987 1.00 87.25 76 ASN A C 1
ATOM 646 O O . ASN A 1 76 ? -2.086 8.051 22.720 1.00 87.25 76 ASN A O 1
ATOM 650 N N . HIS A 1 77 ? -3.910 7.328 21.666 1.00 90.19 77 HIS A N 1
ATOM 651 C CA . HIS A 1 77 ? -3.908 5.980 22.244 1.00 90.19 77 HIS A CA 1
ATOM 652 C C . HIS A 1 77 ? -4.028 4.879 21.180 1.00 90.19 77 HIS A C 1
ATOM 654 O O . HIS A 1 77 ? -4.546 3.795 21.457 1.00 90.19 77 HIS A O 1
ATOM 660 N N . LEU A 1 78 ? -3.535 5.138 19.969 1.00 90.81 78 LEU A N 1
ATOM 661 C CA . LEU A 1 78 ? -3.766 4.302 18.787 1.00 90.81 78 LEU A CA 1
ATOM 662 C C . LEU A 1 78 ? -3.255 2.865 18.916 1.00 90.81 78 LEU A C 1
ATOM 664 O O . LEU A 1 78 ? -3.934 1.946 18.472 1.00 90.81 78 LEU A O 1
ATOM 668 N N . GLU A 1 79 ? -2.125 2.627 19.582 1.00 90.19 79 GLU A N 1
ATOM 669 C CA . GLU A 1 79 ? -1.650 1.256 19.824 1.00 90.19 79 GLU A CA 1
ATOM 670 C C . GLU A 1 79 ? -2.609 0.459 20.715 1.00 90.19 79 GLU A C 1
ATOM 672 O O . GLU A 1 79 ? -2.852 -0.729 20.494 1.00 90.19 79 GLU A O 1
ATOM 677 N N . ARG A 1 80 ? -3.213 1.117 21.712 1.00 93.12 80 ARG A N 1
ATOM 678 C CA . ARG A 1 80 ? -4.236 0.491 22.558 1.00 93.12 80 ARG A CA 1
ATOM 679 C C . ARG A 1 80 ? -5.525 0.275 21.794 1.00 93.12 80 ARG A C 1
ATOM 681 O O . ARG A 1 80 ? -6.147 -0.766 21.974 1.00 93.12 80 ARG A O 1
ATOM 688 N N . LEU A 1 81 ? -5.889 1.214 20.928 1.00 93.25 81 LEU A N 1
ATOM 689 C CA . LEU A 1 81 ? -7.041 1.093 20.044 1.00 93.25 81 LEU A CA 1
ATOM 690 C C . LEU A 1 81 ? -6.884 -0.100 19.088 1.00 93.25 81 LEU A C 1
ATOM 692 O O . LEU A 1 81 ? -7.793 -0.918 18.957 1.00 93.25 81 LEU A O 1
ATOM 696 N N . LEU A 1 82 ? -5.694 -0.261 18.505 1.00 93.50 82 LEU A N 1
ATOM 697 C CA . LEU A 1 82 ? -5.342 -1.411 17.681 1.00 93.50 82 LEU A CA 1
ATOM 698 C C . LEU A 1 82 ? -5.338 -2.710 18.498 1.00 93.50 82 LEU A C 1
ATOM 700 O O . LEU A 1 82 ? -5.889 -3.714 18.053 1.00 93.50 82 LEU A O 1
ATOM 704 N N . SER A 1 83 ? -4.784 -2.699 19.714 1.00 93.62 83 SER A N 1
ATOM 705 C CA . SER A 1 83 ? -4.814 -3.855 20.620 1.00 93.62 83 SER A CA 1
ATOM 706 C C . SER A 1 83 ? -6.245 -4.254 21.001 1.00 93.62 83 SER A C 1
ATOM 708 O O . SER A 1 83 ? -6.567 -5.443 21.071 1.00 93.62 83 SER A O 1
ATOM 710 N N . PHE A 1 84 ? -7.125 -3.273 21.209 1.00 94.56 84 PHE A N 1
ATOM 711 C CA . PHE A 1 84 ? -8.547 -3.490 21.451 1.00 94.56 84 PHE A CA 1
ATOM 712 C C . PHE A 1 84 ? -9.231 -4.115 20.238 1.00 94.56 84 PHE A C 1
ATOM 714 O O . PHE A 1 84 ? -9.904 -5.133 20.397 1.00 94.56 84 PHE A O 1
ATOM 721 N N . PHE A 1 85 ? -9.002 -3.578 19.036 1.00 94.38 85 PHE A N 1
ATOM 722 C CA . PHE A 1 85 ? -9.505 -4.159 17.793 1.00 94.38 85 PHE A CA 1
ATOM 723 C C . PHE A 1 85 ? -9.042 -5.611 17.612 1.00 94.38 85 PHE A C 1
ATOM 725 O O . PHE A 1 85 ? -9.856 -6.508 17.405 1.00 94.38 85 PHE A O 1
ATOM 732 N N . GLN A 1 86 ? -7.744 -5.881 17.763 1.00 92.62 86 GLN A N 1
ATOM 733 C CA . GLN A 1 86 ? -7.193 -7.236 17.665 1.00 92.62 86 GLN A CA 1
ATOM 734 C C . GLN A 1 86 ? -7.826 -8.194 18.680 1.00 92.62 86 GLN A C 1
ATOM 736 O O . GLN A 1 86 ? -8.083 -9.356 18.367 1.00 92.62 86 GLN A O 1
ATOM 741 N N . TRP A 1 87 ? -8.102 -7.714 19.893 1.00 92.69 87 TRP A N 1
ATOM 742 C CA . TRP A 1 87 ? -8.761 -8.504 20.924 1.00 92.69 87 TRP A CA 1
ATOM 743 C C . TRP A 1 87 ? -10.249 -8.736 20.627 1.00 92.69 87 TRP A C 1
ATOM 745 O O . TRP A 1 87 ? -10.753 -9.817 20.938 1.00 92.69 87 TRP A O 1
ATOM 755 N N . SER A 1 88 ? -10.964 -7.777 20.037 1.00 91.81 88 SER A N 1
ATOM 756 C CA . SER A 1 88 ? -12.410 -7.872 19.806 1.00 91.81 88 SER A CA 1
ATOM 757 C C . SER A 1 88 ? -12.781 -8.536 18.477 1.00 91.81 88 SER A C 1
ATOM 759 O O . SER A 1 88 ? -13.822 -9.189 18.415 1.00 91.81 88 SER A O 1
ATOM 761 N N . LYS A 1 89 ? -11.930 -8.461 17.445 1.00 87.75 89 LYS A N 1
ATOM 762 C CA . LYS A 1 89 ? -12.303 -8.777 16.054 1.00 87.75 89 LYS A CA 1
ATOM 763 C C . LYS A 1 89 ? -12.969 -10.140 15.838 1.00 87.75 89 LYS A C 1
ATOM 765 O O . LYS A 1 89 ? -14.020 -10.204 15.213 1.00 87.75 89 LYS A O 1
ATOM 770 N N . HIS A 1 90 ? -12.423 -11.208 16.425 1.00 87.50 90 HIS A N 1
ATOM 771 C CA . HIS A 1 90 ? -12.971 -12.568 16.301 1.00 87.50 90 HIS A CA 1
ATOM 772 C C . HIS A 1 90 ? -14.229 -12.805 17.145 1.00 87.50 90 HIS A C 1
ATOM 774 O O . HIS A 1 90 ? -14.962 -13.752 16.901 1.00 87.50 90 HIS A O 1
ATOM 780 N N . LYS A 1 91 ? -14.464 -11.977 18.169 1.00 85.25 91 LYS A N 1
ATOM 781 C CA . LYS A 1 91 ? -15.593 -12.136 19.101 1.00 85.25 91 LYS A CA 1
ATOM 782 C C . LYS A 1 91 ? -16.877 -11.570 18.522 1.00 85.25 91 LYS A C 1
ATOM 784 O O . LYS A 1 91 ? -17.947 -12.087 18.801 1.00 85.25 91 LYS A O 1
ATOM 789 N N . VAL A 1 92 ? -16.745 -10.489 17.759 1.00 85.38 92 VAL A N 1
ATOM 790 C CA . VAL A 1 92 ? -17.875 -9.768 17.174 1.00 85.38 92 VAL A CA 1
ATOM 791 C C . VAL A 1 92 ? -18.011 -9.998 15.667 1.00 85.38 92 VAL A C 1
ATOM 793 O O . VAL A 1 92 ? -18.941 -9.478 15.079 1.00 85.38 92 VAL A O 1
ATOM 796 N N . GLY A 1 93 ? -17.124 -10.771 15.030 1.00 84.62 93 GLY A N 1
ATOM 797 C CA . GLY A 1 93 ? -17.247 -11.107 13.606 1.00 84.62 93 GLY A CA 1
ATOM 798 C C . GLY A 1 93 ? -16.813 -9.997 12.639 1.00 84.62 93 GLY A C 1
ATOM 799 O O . GLY A 1 93 ? -17.290 -9.960 11.512 1.00 84.62 93 GLY A O 1
ATOM 800 N N . ILE A 1 94 ? -15.920 -9.092 13.059 1.00 86.31 94 ILE A N 1
ATOM 801 C CA . ILE A 1 94 ? -15.433 -7.961 12.234 1.00 86.31 94 ILE A CA 1
ATOM 802 C C . ILE A 1 94 ? -14.011 -8.175 11.693 1.00 86.31 94 ILE A C 1
ATOM 804 O O . ILE A 1 94 ? -13.373 -7.248 11.198 1.00 86.31 94 ILE A O 1
ATOM 808 N N . GLN A 1 95 ? -13.457 -9.382 11.822 1.00 87.62 95 GLN A N 1
ATOM 809 C CA . GLN A 1 95 ? -12.072 -9.680 11.435 1.00 87.62 95 GLN A CA 1
ATOM 810 C C . GLN A 1 95 ? -11.764 -9.453 9.951 1.00 87.62 95 GLN A C 1
ATOM 812 O O . GLN A 1 95 ? -10.595 -9.287 9.618 1.00 87.62 95 GLN A O 1
ATOM 817 N N . SER A 1 96 ? -12.790 -9.441 9.100 1.00 87.88 96 SER A N 1
ATOM 818 C CA . SER A 1 96 ? -12.684 -9.244 7.651 1.00 87.88 96 SER A CA 1
ATOM 819 C C . SER A 1 96 ? -13.422 -7.990 7.169 1.00 87.88 96 SER A C 1
ATOM 821 O O . SER A 1 96 ? -13.702 -7.857 5.984 1.00 87.88 96 SER A O 1
ATOM 823 N N . ASP A 1 97 ? -13.762 -7.074 8.082 1.00 91.31 97 ASP A N 1
ATOM 824 C CA . ASP A 1 97 ? -14.389 -5.796 7.735 1.00 91.31 97 ASP A CA 1
ATOM 825 C C . ASP A 1 97 ? -13.340 -4.879 7.086 1.00 91.31 97 ASP A C 1
ATOM 827 O O . ASP A 1 97 ? -12.450 -4.358 7.768 1.00 91.31 97 ASP A O 1
ATOM 831 N N . LEU A 1 98 ? -13.415 -4.726 5.759 1.00 93.62 98 LEU A N 1
ATOM 832 C CA . LEU A 1 98 ? -12.479 -3.912 4.981 1.00 93.62 98 LEU A CA 1
ATOM 833 C C . LEU A 1 98 ? -12.428 -2.471 5.492 1.00 93.62 98 LEU A C 1
ATOM 835 O O . LEU A 1 98 ? -11.343 -1.921 5.661 1.00 93.62 98 LEU A O 1
ATOM 839 N N . GLU A 1 99 ? -13.581 -1.871 5.765 1.00 92.38 99 GLU A N 1
ATOM 840 C CA . GLU A 1 99 ? -13.680 -0.453 6.084 1.00 92.38 99 GLU A CA 1
ATOM 841 C C . GLU A 1 99 ? -13.044 -0.140 7.442 1.00 92.38 99 GLU A C 1
ATOM 843 O O . GLU A 1 99 ? -12.323 0.848 7.576 1.00 92.38 99 GLU A O 1
ATOM 848 N N . ILE A 1 100 ? -13.20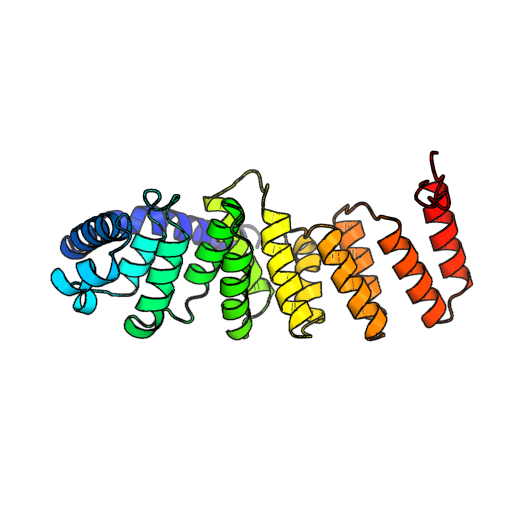8 -1.021 8.436 1.00 92.94 100 ILE A N 1
ATOM 849 C CA . ILE A 1 100 ? -12.525 -0.878 9.732 1.00 92.94 100 ILE A CA 1
ATOM 850 C C . ILE A 1 100 ? -11.002 -0.948 9.566 1.00 92.94 100 ILE A C 1
ATOM 852 O O . ILE A 1 100 ? -10.277 -0.164 10.185 1.00 92.94 100 ILE A O 1
ATOM 856 N N . HIS A 1 101 ? -10.497 -1.864 8.737 1.00 95.19 101 HIS A N 1
ATOM 857 C CA . HIS A 1 101 ? -9.058 -1.962 8.491 1.00 95.19 101 HIS A CA 1
ATOM 858 C C . HIS A 1 101 ? -8.535 -0.756 7.701 1.00 95.19 101 HIS A C 1
ATOM 860 O O . HIS A 1 101 ? -7.494 -0.214 8.066 1.00 95.19 101 HIS A O 1
ATOM 866 N N . SER A 1 102 ? -9.259 -0.292 6.679 1.00 95.75 102 SER A N 1
ATOM 867 C CA . SER A 1 102 ? -8.930 0.925 5.926 1.00 95.75 102 SER A CA 1
ATOM 868 C C . SER A 1 102 ? -8.893 2.156 6.830 1.00 95.75 102 SER A C 1
ATOM 870 O O . SER A 1 102 ? -7.939 2.933 6.769 1.00 95.75 102 SER A O 1
ATOM 872 N N . PHE A 1 103 ? -9.871 2.294 7.729 1.00 94.38 103 PHE A N 1
ATOM 873 C CA . PHE A 1 103 ? -9.914 3.369 8.714 1.00 94.38 103 PHE A CA 1
ATOM 874 C C . PHE A 1 103 ? -8.712 3.323 9.658 1.00 94.38 103 PHE A C 1
ATOM 876 O O . PHE A 1 103 ? -8.050 4.339 9.864 1.00 94.38 103 PHE A O 1
ATOM 883 N N . LEU A 1 104 ? -8.393 2.147 10.209 1.00 95.31 104 LEU A N 1
ATOM 884 C CA . LEU A 1 104 ? -7.234 1.977 11.085 1.00 95.31 104 LEU A CA 1
ATOM 885 C C . LEU A 1 104 ? -5.920 2.266 10.354 1.00 95.31 104 LEU A C 1
ATOM 887 O O . LEU A 1 104 ? -5.080 2.969 10.907 1.00 95.31 104 LEU A O 1
ATOM 891 N N . ALA A 1 105 ? -5.744 1.772 9.127 1.00 96.12 105 ALA A N 1
ATOM 892 C CA . ALA A 1 105 ? -4.550 2.036 8.330 1.00 96.12 105 ALA A CA 1
ATOM 893 C C . ALA A 1 105 ? -4.368 3.541 8.084 1.00 96.12 105 ALA A C 1
ATOM 895 O O . ALA A 1 105 ? -3.308 4.084 8.394 1.00 96.12 105 ALA A O 1
ATOM 896 N N . ALA A 1 106 ? -5.419 4.231 7.630 1.00 94.69 106 ALA A N 1
ATOM 897 C CA . ALA A 1 106 ? -5.391 5.673 7.407 1.00 94.69 106 ALA A CA 1
ATOM 898 C C . ALA A 1 106 ? -5.104 6.457 8.700 1.00 94.69 106 ALA A C 1
ATOM 900 O O . ALA A 1 106 ? -4.247 7.340 8.704 1.00 94.69 106 ALA A O 1
ATOM 901 N N . ARG A 1 107 ? -5.751 6.095 9.818 1.00 93.69 107 ARG A N 1
ATOM 902 C CA . ARG A 1 107 ? -5.542 6.743 11.125 1.00 93.69 107 ARG A CA 1
ATOM 903 C C . ARG A 1 107 ? -4.122 6.559 11.653 1.00 93.69 107 ARG A C 1
ATOM 905 O O . ARG A 1 107 ? -3.553 7.471 12.245 1.00 93.69 107 ARG A O 1
ATOM 912 N N . LEU A 1 108 ? -3.557 5.366 11.488 1.00 95.00 108 LEU A N 1
ATOM 913 C CA . LEU A 1 108 ? -2.193 5.067 11.918 1.00 95.00 108 LEU A CA 1
ATOM 914 C C . LEU A 1 108 ? -1.179 5.835 11.061 1.00 95.00 108 LEU A C 1
ATOM 916 O O . LEU A 1 108 ? 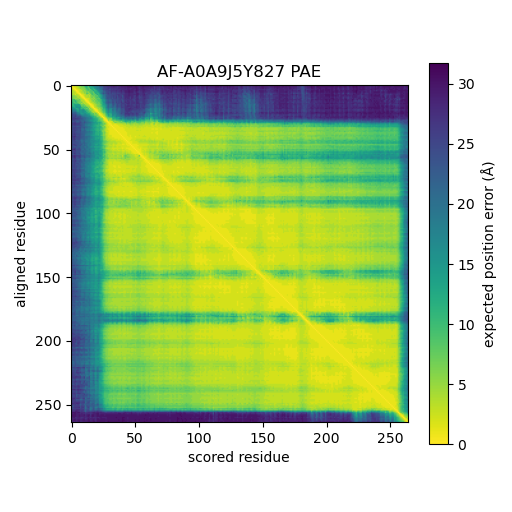-0.267 6.443 11.616 1.00 95.00 108 LEU A O 1
ATOM 920 N N . CYS A 1 109 ? -1.372 5.884 9.740 1.00 94.75 109 CYS A N 1
ATOM 921 C CA . CYS A 1 109 ? -0.531 6.671 8.836 1.00 94.75 109 CYS A CA 1
ATOM 922 C C . CYS A 1 109 ? -0.588 8.173 9.133 1.00 94.75 109 CYS A C 1
ATOM 924 O O . CYS A 1 109 ? 0.467 8.796 9.207 1.00 94.75 109 CYS A O 1
ATOM 926 N N . SER A 1 110 ? -1.774 8.740 9.382 1.00 92.75 110 SER A N 1
ATOM 927 C CA . SER A 1 110 ? -1.913 10.166 9.720 1.00 92.75 110 SER A CA 1
ATOM 928 C C . SER A 1 110 ? -1.227 10.553 11.036 1.00 92.75 110 SER A C 1
ATOM 930 O O . SER A 1 110 ? -0.934 11.723 11.263 1.00 92.75 110 SER A O 1
ATOM 932 N N . ASN A 1 111 ? -0.922 9.569 11.887 1.00 92.12 111 ASN A N 1
ATOM 933 C CA . ASN A 1 111 ? -0.200 9.736 13.148 1.00 92.12 111 ASN A CA 1
ATOM 934 C C . ASN A 1 111 ? 1.235 9.171 13.097 1.00 92.12 111 ASN A C 1
ATOM 936 O O . ASN A 1 111 ? 1.843 8.944 14.141 1.00 92.12 111 ASN A O 1
ATOM 940 N N . ASN A 1 112 ? 1.787 8.937 11.901 1.00 93.38 112 ASN A N 1
ATOM 941 C CA . ASN A 1 112 ? 3.148 8.430 11.672 1.00 93.38 112 ASN A CA 1
ATOM 942 C C . ASN A 1 112 ? 3.442 7.023 12.251 1.00 93.38 112 ASN A C 1
ATOM 944 O O . ASN A 1 112 ? 4.599 6.634 12.408 1.00 93.38 112 ASN A O 1
ATOM 948 N N . LEU A 1 113 ? 2.414 6.221 12.552 1.00 94.38 113 LEU A N 1
ATOM 949 C CA . LEU A 1 113 ? 2.540 4.857 13.085 1.00 94.38 113 LEU A CA 1
ATOM 950 C C . LEU A 1 113 ? 2.581 3.815 11.956 1.00 94.38 113 LEU A C 1
ATOM 952 O O . LEU A 1 113 ? 1.677 2.992 11.795 1.00 94.38 113 LEU A O 1
ATOM 956 N N . TYR A 1 114 ? 3.655 3.833 11.167 1.00 94.12 114 TYR A N 1
ATOM 957 C CA . TYR A 1 114 ? 3.749 3.052 9.926 1.00 94.12 114 TYR A CA 1
ATOM 958 C C . TYR A 1 114 ? 3.864 1.538 10.127 1.00 94.12 114 TYR A C 1
ATOM 960 O O . TYR A 1 114 ? 3.278 0.777 9.364 1.00 94.12 114 TYR A O 1
ATOM 968 N N . SER A 1 115 ? 4.578 1.076 11.158 1.00 94.44 115 SER A N 1
ATOM 969 C CA . SER A 1 115 ? 4.723 -0.366 11.431 1.00 94.44 115 SER A CA 1
ATOM 970 C C . SER A 1 115 ? 3.379 -1.028 11.809 1.00 94.44 115 SER A C 1
ATOM 972 O O . SER A 1 115 ? 2.986 -2.017 11.174 1.00 94.44 115 SER A O 1
ATOM 974 N N . PRO A 1 116 ? 2.588 -0.452 12.740 1.00 95.31 116 PRO A N 1
ATOM 975 C CA . PRO A 1 116 ? 1.214 -0.889 12.971 1.00 95.31 116 PRO A CA 1
ATOM 976 C C . PRO A 1 116 ? 0.321 -0.784 11.728 1.00 95.31 116 PRO A C 1
ATOM 978 O O . PRO A 1 116 ? -0.446 -1.709 11.461 1.00 95.31 116 PRO A O 1
ATOM 981 N N . ALA A 1 117 ? 0.429 0.302 10.951 1.00 96.25 117 ALA A N 1
ATOM 982 C CA . ALA A 1 117 ? -0.351 0.474 9.722 1.00 96.25 117 ALA A CA 1
ATOM 983 C C . ALA A 1 117 ? -0.060 -0.642 8.707 1.00 96.25 117 ALA A C 1
ATOM 985 O O . ALA A 1 117 ? -0.988 -1.249 8.176 1.00 96.25 117 ALA A O 1
ATOM 986 N N . ASN A 1 118 ? 1.216 -0.983 8.511 1.00 95.00 118 ASN A N 1
ATOM 987 C CA . ASN A 1 118 ? 1.638 -2.058 7.618 1.00 95.00 118 ASN A CA 1
ATOM 988 C C . ASN A 1 118 ? 1.057 -3.415 8.058 1.00 95.00 118 ASN A C 1
ATOM 990 O O . ASN A 1 118 ? 0.531 -4.177 7.250 1.00 95.00 118 ASN A O 1
ATOM 994 N N . SER A 1 119 ? 1.040 -3.679 9.369 1.00 94.88 119 SER A N 1
ATOM 995 C CA . SER A 1 119 ? 0.425 -4.895 9.926 1.00 94.88 119 SER A CA 1
ATOM 996 C C . SER A 1 119 ? -1.086 -4.969 9.665 1.00 94.88 119 SER A C 1
ATOM 998 O O . SER A 1 119 ? -1.640 -6.053 9.473 1.00 94.88 119 SER A O 1
ATOM 1000 N N . VAL A 1 120 ? -1.776 -3.824 9.669 1.00 96.31 120 VAL A N 1
ATOM 1001 C CA . VAL A 1 120 ? -3.202 -3.738 9.321 1.00 96.31 120 VAL A CA 1
ATOM 1002 C C . VAL A 1 120 ? -3.406 -3.992 7.826 1.00 96.31 120 VAL A C 1
ATOM 1004 O O . VAL A 1 120 ? -4.246 -4.820 7.478 1.00 96.31 120 VAL A O 1
ATOM 1007 N N . LEU A 1 121 ? -2.614 -3.352 6.961 1.00 96.88 121 LEU A N 1
ATOM 1008 C CA . LEU A 1 121 ? -2.674 -3.521 5.503 1.00 96.88 121 LEU A CA 1
ATOM 1009 C C . LEU A 1 121 ? -2.355 -4.956 5.064 1.00 96.88 121 LEU A C 1
ATOM 1011 O O . LEU A 1 121 ? -2.975 -5.468 4.135 1.00 96.88 121 LEU A O 1
ATOM 1015 N N . GLU A 1 122 ? -1.474 -5.659 5.777 1.00 95.44 122 GLU A N 1
ATOM 1016 C CA . GLU A 1 122 ? -1.244 -7.081 5.522 1.00 95.44 122 GLU A CA 1
ATOM 1017 C C . GLU A 1 122 ? -2.512 -7.925 5.725 1.00 95.44 122 GLU A C 1
ATOM 1019 O O . GLU A 1 122 ? -2.754 -8.855 4.955 1.00 95.44 122 GLU A O 1
ATOM 1024 N N . ASN A 1 123 ? -3.344 -7.609 6.724 1.00 94.31 123 ASN A N 1
ATOM 1025 C CA . ASN A 1 123 ? -4.627 -8.298 6.892 1.00 94.31 123 ASN A CA 1
ATOM 1026 C C . ASN A 1 123 ? -5.584 -7.979 5.741 1.00 94.31 123 ASN A C 1
ATOM 1028 O O . ASN A 1 123 ? -6.263 -8.885 5.273 1.00 94.31 123 ASN A O 1
ATOM 1032 N N . VAL A 1 124 ? -5.590 -6.733 5.257 1.00 95.75 124 VAL A N 1
ATOM 1033 C CA . VAL A 1 124 ? -6.421 -6.321 4.115 1.00 95.75 124 VAL A CA 1
ATOM 1034 C C . VAL A 1 124 ? -6.073 -7.121 2.862 1.00 95.75 124 VAL A C 1
ATOM 1036 O O . VAL A 1 124 ? -6.965 -7.658 2.212 1.00 95.75 124 VAL A O 1
ATOM 1039 N N . ILE A 1 125 ? -4.783 -7.283 2.558 1.00 94.69 125 ILE A N 1
ATOM 1040 C CA . ILE A 1 125 ? -4.339 -8.069 1.395 1.00 94.69 125 ILE A CA 1
ATOM 1041 C C . ILE A 1 125 ? -4.742 -9.543 1.525 1.00 94.69 125 ILE A C 1
ATOM 1043 O O . ILE A 1 125 ? -5.117 -10.171 0.537 1.00 94.69 125 ILE A O 1
ATOM 1047 N N . ARG A 1 126 ? -4.746 -10.100 2.743 1.00 93.12 126 ARG A N 1
ATOM 1048 C CA . ARG A 1 126 ? -5.205 -11.478 2.993 1.00 93.12 126 ARG A CA 1
ATOM 1049 C C . ARG A 1 126 ? -6.697 -11.688 2.724 1.00 93.12 126 ARG A C 1
ATOM 1051 O O . ARG A 1 126 ? -7.112 -12.838 2.639 1.00 93.12 126 ARG A O 1
ATOM 1058 N N . PHE A 1 127 ? -7.498 -10.629 2.587 1.00 92.25 127 PHE A N 1
ATOM 1059 C CA . PHE A 1 127 ? -8.904 -10.767 2.195 1.00 92.25 127 PHE A CA 1
ATOM 1060 C C . PHE A 1 127 ? -9.067 -11.145 0.718 1.00 92.25 127 PHE A C 1
ATOM 1062 O O . PHE A 1 127 ? -10.144 -11.593 0.342 1.00 92.25 127 PHE A O 1
ATOM 1069 N N . GLY A 1 128 ? -8.024 -10.983 -0.108 1.00 91.75 128 GLY A N 1
ATOM 1070 C CA . GLY A 1 128 ? -8.076 -11.332 -1.531 1.00 91.75 128 GLY A CA 1
ATOM 1071 C C . GLY A 1 128 ? -9.031 -10.450 -2.339 1.00 91.75 128 GLY A C 1
ATOM 1072 O O . GLY A 1 128 ? -9.588 -10.896 -3.337 1.00 91.75 128 GLY A O 1
ATOM 1073 N N . LEU A 1 129 ? -9.261 -9.215 -1.885 1.00 93.56 129 LEU A N 1
ATOM 1074 C CA . LEU A 1 129 ? -10.135 -8.261 -2.561 1.00 93.56 129 LEU A CA 1
ATOM 1075 C C . LEU A 1 129 ? -9.418 -7.595 -3.747 1.00 93.56 129 LEU A C 1
ATOM 1077 O O . LEU A 1 129 ? -8.194 -7.430 -3.698 1.00 93.56 129 LEU A O 1
ATOM 1081 N N . PRO A 1 130 ? -10.160 -7.152 -4.781 1.00 92.38 130 PRO A N 1
ATOM 1082 C CA . PRO A 1 130 ? -9.584 -6.386 -5.880 1.00 92.38 130 PRO A CA 1
ATOM 1083 C C . PRO A 1 130 ? -8.838 -5.140 -5.366 1.00 92.38 130 PRO A C 1
ATOM 1085 O O . PRO A 1 130 ? -9.394 -4.406 -4.541 1.00 92.38 130 PRO A O 1
ATOM 1088 N N . PRO A 1 131 ? -7.621 -4.835 -5.864 1.00 92.19 131 PRO A N 1
ATOM 1089 C CA . PRO A 1 131 ? -6.844 -3.684 -5.397 1.00 92.19 131 PRO A CA 1
ATOM 1090 C C . PRO A 1 131 ? -7.615 -2.364 -5.466 1.00 92.19 131 PRO A C 1
ATOM 1092 O O . PRO A 1 131 ? -7.531 -1.554 -4.549 1.00 92.19 131 PRO A O 1
ATOM 1095 N N . LEU A 1 132 ? -8.429 -2.166 -6.507 1.00 90.69 132 LEU A N 1
ATOM 1096 C CA . LEU A 1 132 ? -9.231 -0.953 -6.667 1.00 90.69 132 LEU A CA 1
ATOM 1097 C C . LEU A 1 132 ? -10.260 -0.759 -5.539 1.00 90.69 132 LEU A C 1
ATOM 1099 O O . LEU A 1 132 ? -10.482 0.372 -5.110 1.00 90.69 132 LEU A O 1
ATOM 1103 N N . ASP A 1 133 ? -10.862 -1.836 -5.031 1.00 93.19 133 ASP A N 1
ATOM 1104 C CA . ASP A 1 133 ? -11.830 -1.759 -3.930 1.00 93.19 133 ASP A CA 1
ATOM 1105 C C . ASP A 1 133 ? -11.130 -1.414 -2.613 1.00 93.19 133 ASP A C 1
ATOM 1107 O O . ASP A 1 133 ? -11.603 -0.572 -1.844 1.00 93.19 133 ASP A O 1
ATOM 1111 N N . VAL A 1 134 ? -9.950 -2.002 -2.389 1.00 95.12 134 VAL A N 1
ATOM 1112 C CA . VAL A 1 134 ? -9.086 -1.670 -1.249 1.00 95.12 134 VAL A CA 1
ATOM 1113 C C . VAL A 1 134 ? -8.665 -0.201 -1.301 1.00 95.12 134 VAL A C 1
ATOM 1115 O O . VAL A 1 134 ? -8.779 0.508 -0.299 1.00 95.12 134 VAL A O 1
ATOM 1118 N N . LEU A 1 135 ? -8.231 0.271 -2.472 1.00 93.50 135 LEU A N 1
ATOM 1119 C CA . LEU A 1 135 ? -7.809 1.652 -2.694 1.00 93.50 135 LEU A CA 1
ATOM 1120 C C . LEU A 1 135 ? -8.948 2.637 -2.442 1.00 93.50 135 LEU A C 1
ATOM 1122 O O . LEU A 1 135 ? -8.755 3.581 -1.684 1.00 93.50 135 LEU A O 1
ATOM 1126 N N . LYS A 1 136 ? -10.147 2.389 -2.983 1.00 92.69 136 LYS A N 1
ATOM 1127 C CA . LYS A 1 136 ? -11.334 3.229 -2.740 1.00 92.69 136 LYS A CA 1
ATOM 1128 C C . LYS A 1 136 ? -11.722 3.276 -1.265 1.00 92.69 136 LYS A C 1
ATOM 1130 O O . LYS A 1 136 ? -12.059 4.341 -0.753 1.00 92.69 136 LYS A O 1
ATOM 1135 N N . SER A 1 137 ? -11.666 2.140 -0.570 1.00 94.69 137 SER A N 1
ATOM 1136 C CA . SER A 1 137 ? -11.959 2.088 0.866 1.00 94.69 137 SER A CA 1
ATOM 1137 C C . SER A 1 137 ? -10.957 2.925 1.671 1.00 94.69 137 SER A C 1
ATOM 1139 O O . SER A 1 137 ? -11.352 3.748 2.497 1.00 94.69 137 SER A O 1
ATOM 1141 N N . ILE A 1 138 ? -9.656 2.796 1.384 1.00 94.31 138 ILE A N 1
ATOM 1142 C CA . ILE A 1 138 ? -8.608 3.615 2.016 1.00 94.31 138 ILE A CA 1
ATOM 1143 C C . ILE A 1 138 ? -8.779 5.097 1.662 1.00 94.31 138 ILE A C 1
ATOM 1145 O O . ILE A 1 138 ? -8.680 5.939 2.554 1.00 94.31 138 ILE A O 1
ATOM 1149 N N . ASP A 1 139 ? -9.080 5.413 0.401 1.00 91.94 139 ASP A N 1
ATOM 1150 C CA . ASP A 1 139 ? -9.299 6.769 -0.107 1.00 91.94 139 ASP A CA 1
ATOM 1151 C C . ASP A 1 139 ? -10.462 7.485 0.596 1.00 91.94 139 ASP A C 1
ATOM 1153 O O . ASP A 1 139 ? -10.367 8.659 0.954 1.00 91.94 139 ASP A O 1
ATOM 1157 N N . ASN A 1 140 ? -11.544 6.761 0.874 1.00 90.94 140 ASN A N 1
ATOM 1158 C CA . ASN A 1 140 ? -12.664 7.293 1.640 1.00 90.94 140 ASN A CA 1
ATOM 1159 C C . ASN A 1 140 ? -12.281 7.553 3.102 1.00 90.94 140 ASN A C 1
ATOM 1161 O O . ASN A 1 140 ? -12.634 8.594 3.657 1.00 90.94 140 ASN A O 1
ATOM 1165 N N . CYS A 1 141 ? -11.534 6.641 3.730 1.00 92.12 141 CYS A N 1
ATOM 1166 C CA . CYS A 1 141 ? -11.140 6.787 5.129 1.00 92.12 141 CYS A CA 1
ATOM 1167 C C . CYS A 1 141 ? -10.089 7.881 5.353 1.00 92.12 141 CYS A C 1
ATOM 1169 O O . CYS A 1 141 ? -10.173 8.608 6.340 1.00 92.12 141 CYS A O 1
ATOM 1171 N N . ARG A 1 142 ? -9.098 8.021 4.464 1.00 90.38 142 ARG A N 1
ATOM 1172 C CA . ARG A 1 142 ? -8.024 9.018 4.622 1.00 90.38 142 ARG A CA 1
ATOM 1173 C C . ARG A 1 142 ? -8.546 10.457 4.630 1.00 90.38 142 ARG A C 1
ATOM 1175 O O . ARG A 1 142 ? -8.068 11.254 5.433 1.00 90.38 142 ARG A O 1
ATOM 1182 N N . LYS A 1 143 ? -9.584 10.753 3.833 1.00 89.38 143 LYS A N 1
ATOM 1183 C CA . LYS A 1 143 ? -10.226 12.078 3.742 1.00 89.38 143 LYS A CA 1
ATOM 1184 C C . LYS A 1 143 ? -10.798 12.550 5.080 1.00 89.38 143 LYS A C 1
ATOM 1186 O O . LYS A 1 143 ? -10.927 13.744 5.297 1.00 89.38 143 LYS A O 1
ATOM 1191 N N . ILE A 1 144 ? -11.107 11.622 5.990 1.00 88.75 144 ILE A N 1
ATOM 1192 C CA . ILE A 1 144 ? -11.595 11.934 7.342 1.00 88.75 144 ILE A CA 1
ATOM 1193 C C . ILE A 1 144 ? -10.493 12.573 8.200 1.00 88.75 144 ILE A C 1
ATOM 1195 O O . ILE A 1 144 ? -10.797 13.353 9.098 1.00 88.75 144 ILE A O 1
ATOM 1199 N N . PHE A 1 145 ? -9.227 12.226 7.956 1.00 86.62 145 PHE A N 1
ATOM 1200 C CA . PHE A 1 145 ? -8.097 12.647 8.787 1.00 86.62 145 PHE A CA 1
ATOM 1201 C C . PHE A 1 145 ? -7.291 13.789 8.186 1.00 86.62 145 PHE A C 1
ATOM 1203 O O . PHE A 1 145 ? -6.712 14.569 8.937 1.00 86.62 145 PHE A O 1
ATOM 1210 N N . ASP A 1 146 ? -7.202 13.854 6.859 1.00 82.75 146 ASP A N 1
ATOM 1211 C CA . ASP A 1 146 ? -6.386 14.856 6.188 1.00 82.75 146 ASP A CA 1
ATOM 1212 C C . ASP A 1 146 ? -6.904 15.166 4.780 1.00 82.75 146 ASP A C 1
ATOM 1214 O O . ASP A 1 146 ? -6.644 14.441 3.819 1.00 82.75 146 ASP A O 1
ATOM 1218 N N . GLU A 1 147 ? -7.597 16.294 4.645 1.00 80.94 147 GLU A N 1
ATOM 1219 C CA . GLU A 1 147 ? -7.981 16.830 3.335 1.00 80.94 147 GLU A CA 1
ATOM 1220 C C . GLU A 1 147 ? -6.769 17.354 2.547 1.00 80.94 147 GLU A C 1
ATOM 1222 O O . GLU A 1 147 ? -6.817 17.412 1.320 1.00 80.94 147 GLU A O 1
ATOM 1227 N N . SER A 1 148 ? -5.662 17.682 3.230 1.00 81.94 148 SER A N 1
ATOM 1228 C CA . SER A 1 148 ? -4.431 18.199 2.617 1.00 81.94 148 SER A CA 1
ATOM 1229 C C . SER A 1 148 ? -3.502 17.113 2.065 1.00 81.94 148 SER A C 1
ATOM 1231 O O . SER A 1 148 ? -2.464 17.440 1.493 1.00 81.94 148 SER A O 1
ATOM 1233 N N . ARG A 1 149 ? -3.891 15.832 2.182 1.00 83.06 149 ARG A N 1
ATOM 1234 C CA . ARG A 1 149 ? -3.252 14.679 1.518 1.00 83.06 149 ARG A CA 1
ATOM 1235 C C . ARG A 1 149 ? -1.783 14.440 1.877 1.00 83.06 149 ARG A C 1
ATOM 1237 O O . ARG A 1 149 ? -1.052 13.779 1.137 1.00 83.06 149 ARG A O 1
ATOM 1244 N N . LYS A 1 150 ? -1.323 14.921 3.033 1.00 83.62 150 LYS A N 1
ATOM 1245 C CA . LYS A 1 150 ? 0.087 14.850 3.447 1.00 83.62 150 LYS A CA 1
ATOM 1246 C C . LYS A 1 150 ? 0.582 13.422 3.612 1.00 83.62 150 LYS A C 1
ATOM 1248 O O . LYS A 1 150 ? 1.770 13.187 3.428 1.00 83.62 150 LYS A O 1
ATOM 1253 N N . PHE A 1 151 ? -0.293 12.474 3.945 1.00 87.06 151 PHE A N 1
ATOM 1254 C CA . PHE A 1 151 ? 0.088 11.074 4.152 1.00 87.06 151 PHE A CA 1
ATOM 1255 C C . PHE A 1 151 ? -0.383 10.118 3.046 1.00 87.06 151 PHE A C 1
ATOM 1257 O O . PHE A 1 151 ? -0.097 8.923 3.135 1.00 87.06 151 PHE A O 1
ATOM 1264 N N . ASP A 1 152 ? -1.062 10.605 2.000 1.00 87.88 152 ASP A N 1
ATOM 1265 C CA . ASP A 1 152 ? -1.596 9.770 0.912 1.00 87.88 152 ASP A CA 1
ATOM 1266 C C . ASP A 1 152 ? -0.489 8.907 0.290 1.00 87.88 152 ASP A C 1
ATOM 1268 O O . ASP A 1 152 ? -0.572 7.677 0.260 1.00 87.88 152 ASP A O 1
ATOM 1272 N N . HIS A 1 153 ? 0.610 9.553 -0.104 1.00 88.31 153 HIS A N 1
ATOM 1273 C CA . HIS A 1 153 ? 1.774 8.889 -0.689 1.00 88.31 153 HIS A CA 1
ATOM 1274 C C . HIS A 1 153 ? 2.385 7.814 0.227 1.00 88.31 153 HIS A C 1
ATOM 1276 O O . HIS A 1 153 ? 3.027 6.881 -0.260 1.00 88.31 153 HIS A O 1
ATOM 1282 N N . VAL A 1 154 ? 2.185 7.925 1.548 1.00 92.19 154 VAL A N 1
ATOM 1283 C CA . VAL A 1 154 ? 2.649 6.944 2.532 1.00 92.19 154 VAL A CA 1
ATOM 1284 C C . VAL A 1 154 ? 1.686 5.772 2.637 1.00 92.19 154 VAL A C 1
ATOM 1286 O O . VAL A 1 154 ? 2.134 4.636 2.536 1.00 92.19 154 VAL A O 1
ATOM 1289 N N . VAL A 1 155 ? 0.382 6.001 2.832 1.00 93.56 155 VAL A N 1
ATOM 1290 C CA . VAL A 1 155 ? -0.580 4.897 3.019 1.00 93.56 155 VAL A CA 1
ATOM 1291 C C . VAL A 1 155 ? -0.695 4.035 1.760 1.00 93.56 155 VAL A C 1
ATOM 1293 O O . VAL A 1 155 ? -0.677 2.807 1.855 1.00 93.56 155 VAL A O 1
ATOM 1296 N N . PHE A 1 156 ? -0.723 4.658 0.579 1.00 94.25 156 PHE A N 1
ATOM 1297 C CA . PHE A 1 156 ? -0.742 3.937 -0.693 1.00 94.25 156 PHE A CA 1
ATOM 1298 C C . PHE A 1 156 ? 0.609 3.286 -0.997 1.00 94.25 156 PHE A C 1
ATOM 1300 O O . PHE A 1 156 ? 0.652 2.159 -1.484 1.00 94.25 156 PHE A O 1
ATOM 1307 N N . GLY A 1 157 ? 1.711 3.939 -0.628 1.00 94.75 157 GLY A N 1
ATOM 1308 C CA . GLY A 1 157 ? 3.047 3.359 -0.712 1.00 94.75 157 GLY A CA 1
ATOM 1309 C C . GLY A 1 157 ? 3.238 2.118 0.162 1.00 94.75 157 GLY A C 1
ATOM 1310 O O . GLY A 1 157 ? 3.759 1.111 -0.304 1.00 94.75 157 GLY A O 1
ATOM 1311 N N . LEU A 1 158 ? 2.741 2.135 1.403 1.00 96.44 158 LEU A N 1
ATOM 1312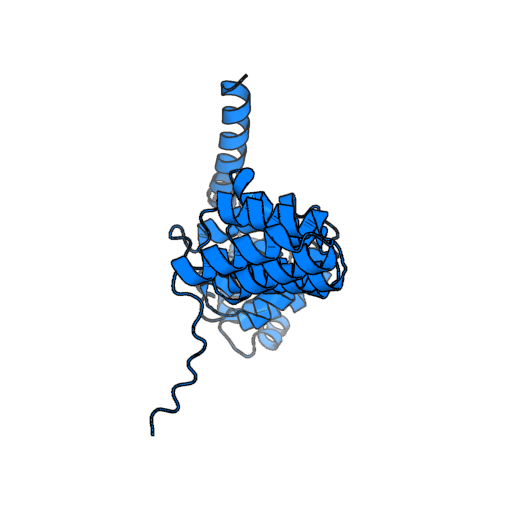 C CA . LEU A 1 158 ? 2.752 0.965 2.286 1.00 96.44 158 LEU A CA 1
ATOM 1313 C C . LEU A 1 158 ? 1.904 -0.180 1.722 1.00 96.44 158 LEU A C 1
ATOM 1315 O O . LEU A 1 158 ? 2.319 -1.334 1.789 1.00 96.44 158 LEU A O 1
ATOM 1319 N N . LEU A 1 159 ? 0.734 0.125 1.150 1.00 96.69 159 LEU A N 1
ATOM 1320 C CA . LEU A 1 159 ? -0.102 -0.883 0.497 1.00 96.69 159 LEU A CA 1
ATOM 1321 C C . LEU A 1 159 ? 0.624 -1.513 -0.703 1.00 96.69 159 LEU A C 1
ATOM 1323 O O . LEU A 1 159 ? 0.650 -2.737 -0.824 1.00 96.69 159 LEU A O 1
ATOM 1327 N N . MET A 1 160 ? 1.242 -0.690 -1.555 1.00 96.00 160 MET A N 1
ATOM 1328 C CA . MET A 1 160 ? 2.058 -1.147 -2.683 1.00 96.00 160 MET A CA 1
ATOM 1329 C C . MET A 1 160 ? 3.206 -2.045 -2.221 1.00 96.00 160 MET A C 1
ATOM 1331 O O . MET A 1 160 ? 3.382 -3.136 -2.760 1.00 96.00 160 MET A O 1
ATOM 1335 N N . ASP A 1 161 ? 3.960 -1.618 -1.207 1.00 96.06 161 ASP A N 1
ATOM 1336 C CA . ASP A 1 161 ? 5.057 -2.402 -0.642 1.00 96.06 161 ASP A CA 1
ATOM 1337 C C . ASP A 1 161 ? 4.575 -3.744 -0.123 1.00 96.06 161 ASP A C 1
ATOM 1339 O O . ASP A 1 161 ? 5.237 -4.759 -0.332 1.00 96.06 161 ASP A O 1
ATOM 1343 N N . LYS A 1 162 ? 3.396 -3.773 0.495 1.00 96.62 162 LYS A N 1
ATOM 1344 C CA . LYS A 1 162 ? 2.832 -5.006 1.021 1.00 96.62 162 LYS A CA 1
ATOM 1345 C C . LYS A 1 162 ? 2.395 -5.968 -0.085 1.00 96.62 162 LYS A C 1
ATOM 1347 O O . LYS A 1 162 ? 2.604 -7.171 0.073 1.00 96.62 162 LYS A O 1
ATOM 1352 N N . TYR A 1 163 ? 1.848 -5.475 -1.199 1.00 96.88 163 TYR A N 1
ATOM 1353 C CA . TYR A 1 163 ? 1.609 -6.299 -2.391 1.00 96.88 163 TYR A CA 1
ATOM 1354 C C . TYR A 1 163 ? 2.928 -6.828 -2.975 1.00 96.88 163 TYR A C 1
ATOM 1356 O O . TYR A 1 163 ? 3.059 -8.033 -3.193 1.00 96.88 163 TYR A O 1
ATOM 1364 N N . ARG A 1 164 ? 3.936 -5.959 -3.134 1.00 97.06 164 ARG A N 1
ATOM 1365 C CA . ARG A 1 164 ? 5.270 -6.324 -3.641 1.00 97.06 164 ARG A CA 1
ATOM 1366 C C . ARG A 1 164 ? 5.938 -7.402 -2.787 1.00 97.06 164 ARG A C 1
ATOM 1368 O O . ARG A 1 164 ? 6.382 -8.410 -3.317 1.00 97.06 164 ARG A O 1
ATOM 1375 N N . GLU A 1 165 ? 5.952 -7.239 -1.464 1.00 95.19 165 GLU A N 1
ATOM 1376 C CA . GLU A 1 165 ? 6.507 -8.215 -0.511 1.00 95.19 165 GLU A CA 1
ATOM 1377 C C . GLU A 1 165 ? 5.838 -9.596 -0.594 1.00 95.19 165 GLU A C 1
ATOM 1379 O O . GLU A 1 165 ? 6.434 -10.595 -0.193 1.00 95.19 165 GLU A O 1
ATOM 1384 N N . LYS A 1 166 ? 4.592 -9.667 -1.077 1.00 94.50 166 LYS A N 1
ATOM 1385 C CA . LYS A 1 166 ? 3.868 -10.926 -1.301 1.00 94.50 166 LYS A CA 1
ATOM 1386 C C . LYS A 1 166 ? 4.076 -11.502 -2.707 1.00 94.50 166 LYS A C 1
ATOM 1388 O O . LYS A 1 166 ? 3.559 -12.579 -2.976 1.00 94.50 166 LYS A O 1
ATOM 1393 N N . GLY A 1 167 ? 4.818 -10.816 -3.580 1.00 95.38 167 GLY A N 1
ATOM 1394 C CA . GLY A 1 167 ? 5.017 -11.196 -4.982 1.00 95.38 167 GLY A CA 1
ATOM 1395 C C . GLY A 1 167 ? 3.866 -10.792 -5.910 1.00 95.38 167 GLY A C 1
ATOM 1396 O O . GLY A 1 167 ? 3.867 -11.144 -7.085 1.00 95.38 167 GLY A O 1
ATOM 1397 N N . TYR A 1 168 ? 2.890 -10.031 -5.414 1.00 96.75 168 TYR A N 1
ATOM 1398 C CA . TYR A 1 168 ? 1.724 -9.574 -6.172 1.00 96.75 168 TYR A CA 1
ATOM 1399 C C . TYR A 1 168 ? 2.070 -8.302 -6.965 1.00 96.75 168 TYR A C 1
ATOM 1401 O O . TYR A 1 168 ? 1.605 -7.202 -6.663 1.00 96.75 168 TYR A O 1
ATOM 1409 N N . LEU A 1 169 ? 2.986 -8.431 -7.934 1.00 97.19 169 LEU A N 1
ATOM 1410 C CA . LEU A 1 169 ? 3.576 -7.289 -8.649 1.00 97.19 169 LEU A CA 1
ATOM 1411 C C . LEU A 1 169 ? 2.553 -6.527 -9.506 1.00 97.19 169 LEU A C 1
ATOM 1413 O O . LEU A 1 169 ? 2.643 -5.305 -9.623 1.00 97.19 169 LEU A O 1
ATOM 1417 N N . PHE A 1 170 ? 1.556 -7.216 -10.068 1.00 96.75 170 PHE A N 1
ATOM 1418 C CA . PHE A 1 170 ? 0.486 -6.571 -10.833 1.00 96.75 170 PHE A CA 1
ATOM 1419 C C . PHE A 1 170 ? -0.435 -5.736 -9.934 1.00 96.75 170 PHE A C 1
ATOM 1421 O O . PHE A 1 170 ? -0.801 -4.609 -10.272 1.00 96.75 170 PHE A O 1
ATOM 1428 N N . GLU A 1 171 ? -0.780 -6.255 -8.760 1.00 96.06 171 GLU A N 1
ATOM 1429 C CA . GLU A 1 171 ? -1.567 -5.562 -7.748 1.00 96.06 171 GLU A CA 1
ATOM 1430 C C . GLU A 1 171 ? -0.799 -4.368 -7.176 1.00 96.06 171 GLU A C 1
ATOM 1432 O O . GLU A 1 171 ? -1.376 -3.294 -7.014 1.00 96.06 171 GLU A O 1
ATOM 1437 N N . ALA A 1 172 ? 0.512 -4.512 -6.957 1.00 96.69 172 ALA A N 1
ATOM 1438 C CA . ALA A 1 172 ? 1.383 -3.403 -6.577 1.00 96.69 172 ALA A CA 1
ATOM 1439 C C . ALA A 1 172 ? 1.403 -2.304 -7.657 1.00 96.69 172 ALA A C 1
ATOM 1441 O O . ALA A 1 172 ? 1.235 -1.128 -7.337 1.00 96.69 172 ALA A O 1
ATOM 1442 N N . ALA A 1 173 ? 1.529 -2.672 -8.936 1.00 96.00 173 ALA A N 1
ATOM 1443 C CA . ALA A 1 173 ? 1.473 -1.729 -10.056 1.00 96.00 173 ALA A CA 1
ATOM 1444 C C . ALA A 1 173 ? 0.099 -1.054 -10.196 1.00 96.00 173 ALA A C 1
ATOM 1446 O O . ALA A 1 173 ? 0.017 0.132 -10.517 1.00 96.00 173 ALA A O 1
ATOM 1447 N N . SER A 1 174 ? -0.981 -1.771 -9.873 1.00 93.94 174 SER A N 1
ATOM 1448 C CA . SER A 1 174 ? -2.349 -1.235 -9.889 1.00 93.94 174 SER A CA 1
ATOM 1449 C C . SER A 1 174 ? -2.539 -0.055 -8.933 1.00 93.94 174 SER A C 1
ATOM 1451 O O . SER A 1 174 ? -3.408 0.780 -9.170 1.00 93.94 174 SER A O 1
ATOM 1453 N N . VAL A 1 175 ? -1.708 0.059 -7.890 1.00 94.00 175 VAL A N 1
ATOM 1454 C CA . VAL A 1 175 ? -1.693 1.227 -6.996 1.00 94.00 175 VAL A CA 1
ATOM 1455 C C . VAL A 1 175 ? -1.193 2.486 -7.718 1.00 94.00 175 VAL A C 1
ATOM 1457 O O . VAL A 1 175 ? -1.714 3.563 -7.456 1.00 94.00 175 VAL A O 1
ATOM 1460 N N . VAL A 1 176 ? -0.238 2.374 -8.652 1.00 92.81 176 VAL A N 1
ATOM 1461 C CA . VAL A 1 176 ? 0.211 3.511 -9.487 1.00 92.81 176 VAL A CA 1
ATOM 1462 C C . VAL A 1 176 ? -0.862 3.872 -10.512 1.00 92.81 176 VAL A C 1
ATOM 1464 O O . VAL A 1 176 ? -1.200 5.039 -10.681 1.00 92.81 176 VAL A O 1
ATOM 1467 N N . PHE A 1 177 ? -1.452 2.861 -11.157 1.00 92.31 177 PHE A N 1
ATOM 1468 C CA . PHE A 1 177 ? -2.479 3.046 -12.194 1.00 92.31 177 PHE A CA 1
ATOM 1469 C C . PHE A 1 177 ? -3.788 3.639 -11.666 1.00 92.31 177 PHE A C 1
ATOM 1471 O O . PHE A 1 177 ? -4.648 4.064 -12.438 1.00 92.31 177 PHE A O 1
ATOM 1478 N N . ALA A 1 178 ? -3.970 3.654 -10.349 1.00 88.19 178 ALA A N 1
ATOM 1479 C CA . ALA A 1 178 ? -5.142 4.240 -9.732 1.00 88.19 178 ALA A CA 1
ATOM 1480 C C . ALA A 1 178 ? -5.216 5.764 -9.930 1.00 88.19 178 ALA A C 1
ATOM 1482 O O . ALA A 1 178 ? -6.334 6.274 -9.994 1.00 88.19 178 ALA A O 1
ATOM 1483 N N . HIS A 1 179 ? -4.084 6.450 -10.162 1.00 82.06 179 HIS A N 1
ATOM 1484 C CA . HIS A 1 179 ? -4.069 7.868 -10.546 1.00 82.06 179 HIS A CA 1
ATOM 1485 C C . HIS A 1 179 ? -4.976 8.159 -11.751 1.00 82.06 179 HIS A C 1
ATOM 1487 O O . HIS A 1 179 ? -5.799 9.071 -11.716 1.00 82.06 179 HIS A O 1
ATOM 1493 N N . SER A 1 180 ? -4.920 7.308 -12.776 1.00 77.56 180 SER A N 1
ATOM 1494 C CA . SER A 1 180 ? -5.728 7.438 -13.994 1.00 77.56 180 SER A CA 1
ATOM 1495 C C . SER A 1 180 ? -7.218 7.096 -13.793 1.00 77.56 180 SER A C 1
ATOM 1497 O O . SER A 1 180 ? -7.999 7.197 -14.734 1.00 77.56 180 SER A O 1
ATOM 1499 N N . ASN A 1 181 ? -7.631 6.666 -12.592 1.00 73.06 181 ASN A N 1
ATOM 1500 C CA . ASN A 1 181 ? -9.005 6.272 -12.244 1.00 73.06 181 ASN A CA 1
ATOM 1501 C C . ASN A 1 181 ? -9.688 7.269 -11.284 1.00 73.06 181 ASN A C 1
ATOM 1503 O O . ASN A 1 181 ? -10.483 6.859 -10.435 1.00 73.06 181 ASN A O 1
ATOM 1507 N N . ASP A 1 182 ? -9.345 8.556 -11.373 1.00 72.19 182 ASP A N 1
ATOM 1508 C CA . ASP A 1 182 ? -9.831 9.639 -10.496 1.00 72.19 182 ASP A CA 1
ATOM 1509 C C . ASP A 1 182 ? -9.493 9.461 -9.001 1.00 72.19 182 ASP A C 1
ATOM 1511 O O . ASP A 1 182 ? -9.956 10.223 -8.146 1.00 72.19 182 ASP A O 1
ATOM 1515 N N . LEU A 1 183 ? -8.672 8.465 -8.658 1.00 76.56 183 LEU A N 1
ATOM 1516 C CA . LEU A 1 183 ? -8.077 8.350 -7.338 1.00 76.56 183 LEU A CA 1
ATOM 1517 C C . LEU A 1 183 ? -6.760 9.095 -7.394 1.00 76.56 183 LEU A C 1
ATOM 1519 O O . LEU A 1 183 ? -5.792 8.602 -7.953 1.00 76.56 183 LEU A O 1
ATOM 1523 N N . ASP A 1 184 ? -6.704 10.283 -6.810 1.00 73.56 184 ASP A N 1
ATOM 1524 C CA . ASP A 1 184 ? -5.474 11.071 -6.776 1.00 73.56 184 ASP A CA 1
ATOM 1525 C C . ASP A 1 184 ? -4.504 10.525 -5.707 1.00 73.56 184 ASP A C 1
ATOM 1527 O O . ASP A 1 184 ? -4.206 11.154 -4.690 1.00 73.56 184 ASP A O 1
ATOM 1531 N N . CYS A 1 185 ? -4.115 9.264 -5.900 1.00 74.12 185 CYS A N 1
ATOM 1532 C CA . CYS A 1 185 ? -3.269 8.461 -5.043 1.00 74.12 185 CYS A CA 1
ATOM 1533 C C . CYS A 1 185 ? -1.966 8.148 -5.779 1.00 74.12 185 CYS A C 1
ATOM 1535 O O . CYS A 1 185 ? -1.894 7.239 -6.603 1.00 74.12 185 CYS A O 1
ATOM 1537 N N . ILE A 1 186 ? -0.918 8.904 -5.467 1.00 79.44 186 ILE A N 1
ATOM 1538 C CA . ILE A 1 186 ? 0.406 8.699 -6.054 1.00 79.44 186 ILE A CA 1
ATOM 1539 C C . ILE A 1 186 ? 1.363 8.277 -4.933 1.00 79.44 186 ILE A C 1
ATOM 1541 O O . ILE A 1 186 ? 1.660 9.077 -4.039 1.00 79.44 186 ILE A O 1
ATOM 1545 N N . PRO A 1 187 ? 1.831 7.018 -4.924 1.00 85.56 187 PRO A N 1
ATOM 1546 C CA . PRO A 1 187 ? 2.896 6.575 -4.030 1.00 85.56 187 PRO A CA 1
ATOM 1547 C C . PRO A 1 187 ? 4.172 7.388 -4.248 1.00 85.56 187 PRO A C 1
ATOM 1549 O O . PRO A 1 187 ? 4.451 7.847 -5.354 1.00 85.56 187 PRO A O 1
ATOM 1552 N N . SER A 1 188 ? 4.982 7.558 -3.201 1.00 90.25 188 SER A N 1
ATOM 1553 C CA . SER A 1 188 ? 6.252 8.273 -3.363 1.00 90.25 188 SER A CA 1
ATOM 1554 C C . SER A 1 188 ? 7.208 7.533 -4.305 1.00 90.25 188 SER A C 1
ATOM 1556 O O . SER A 1 188 ? 7.188 6.304 -4.402 1.00 90.25 188 SER A O 1
ATOM 1558 N N . LEU A 1 189 ? 8.114 8.287 -4.938 1.00 93.81 189 LEU A N 1
ATOM 1559 C CA . LEU A 1 189 ? 9.150 7.754 -5.832 1.00 93.81 189 LEU A CA 1
ATOM 1560 C C . LEU A 1 189 ? 9.940 6.593 -5.207 1.00 93.81 189 LEU A C 1
ATOM 1562 O O . LEU A 1 189 ? 10.321 5.657 -5.903 1.00 93.81 189 LEU A O 1
ATOM 1566 N N . LEU A 1 190 ? 10.156 6.631 -3.887 1.00 94.56 190 LEU A N 1
ATOM 1567 C CA . LEU A 1 190 ? 10.805 5.552 -3.143 1.00 94.56 190 LEU A CA 1
ATOM 1568 C C . LEU A 1 190 ? 10.095 4.207 -3.352 1.00 94.56 190 LEU A C 1
ATOM 1570 O O . LEU A 1 190 ? 10.755 3.206 -3.624 1.00 94.56 190 LEU A O 1
ATOM 1574 N N . TYR A 1 191 ? 8.769 4.180 -3.220 1.00 95.12 191 TYR A N 1
ATOM 1575 C CA . TYR A 1 191 ? 7.970 2.964 -3.355 1.00 95.12 191 TYR A CA 1
ATOM 1576 C C . TYR A 1 191 ? 7.914 2.492 -4.809 1.00 95.12 191 TYR A C 1
ATOM 1578 O O . TYR A 1 191 ? 8.163 1.315 -5.083 1.00 95.12 191 TYR A O 1
ATOM 1586 N N . CYS A 1 192 ? 7.718 3.424 -5.745 1.00 96.00 192 CYS A N 1
ATOM 1587 C CA . CYS A 1 192 ? 7.741 3.126 -7.174 1.00 96.00 192 CYS A CA 1
ATOM 1588 C C . CYS A 1 192 ? 9.084 2.523 -7.613 1.00 96.00 192 CYS A C 1
ATOM 1590 O O . CYS A 1 192 ? 9.102 1.487 -8.269 1.00 96.00 192 CYS A O 1
ATOM 1592 N N . ASN A 1 193 ? 10.216 3.089 -7.183 1.00 97.31 193 ASN A N 1
ATOM 1593 C CA . ASN A 1 193 ? 11.542 2.565 -7.528 1.00 97.31 193 ASN A CA 1
ATOM 1594 C C . ASN A 1 193 ? 11.790 1.154 -6.980 1.00 97.31 193 ASN A C 1
ATOM 1596 O O . ASN A 1 193 ? 12.440 0.344 -7.642 1.00 97.31 193 ASN A O 1
ATOM 1600 N N . ARG A 1 194 ? 11.262 0.822 -5.794 1.00 97.62 194 ARG A N 1
ATOM 1601 C CA . ARG A 1 194 ? 11.338 -0.553 -5.280 1.00 97.62 194 ARG A CA 1
ATOM 1602 C C . ARG A 1 194 ? 10.516 -1.520 -6.137 1.00 97.62 194 ARG A C 1
ATOM 1604 O O . ARG A 1 194 ? 10.995 -2.611 -6.422 1.00 97.62 194 ARG A O 1
ATOM 1611 N N . LEU A 1 195 ? 9.313 -1.126 -6.566 1.00 97.94 195 LEU A N 1
ATOM 1612 C CA . LEU A 1 195 ? 8.502 -1.926 -7.490 1.00 97.94 195 LEU A CA 1
ATOM 1613 C C . LEU A 1 195 ? 9.212 -2.111 -8.841 1.00 97.94 195 LEU A C 1
ATOM 1615 O O . LEU A 1 195 ? 9.309 -3.236 -9.317 1.00 97.94 195 LEU A O 1
ATOM 1619 N N . LEU A 1 196 ? 9.758 -1.039 -9.424 1.00 98.31 196 LEU A N 1
ATOM 1620 C CA . LEU A 1 196 ? 10.526 -1.092 -10.673 1.00 98.31 196 LEU A CA 1
ATOM 1621 C C . LEU A 1 196 ? 11.732 -2.033 -10.562 1.00 98.31 196 LEU A C 1
ATOM 1623 O O . LEU A 1 196 ? 11.961 -2.845 -11.453 1.00 98.31 196 LEU A O 1
ATOM 1627 N N . THR A 1 197 ? 12.457 -1.976 -9.442 1.00 97.88 197 THR A N 1
ATOM 1628 C CA . THR A 1 197 ? 13.585 -2.878 -9.162 1.00 97.88 197 THR A CA 1
ATOM 1629 C C . THR A 1 197 ? 13.148 -4.345 -9.170 1.00 97.88 197 THR A C 1
ATOM 1631 O O . THR A 1 197 ? 13.845 -5.191 -9.728 1.00 97.88 197 THR A O 1
ATOM 1634 N N . ASP A 1 198 ? 12.009 -4.669 -8.557 1.00 98.31 198 ASP A N 1
ATOM 1635 C CA . ASP A 1 198 ? 11.521 -6.049 -8.497 1.00 98.31 198 ASP A CA 1
ATOM 1636 C C . ASP A 1 198 ? 10.945 -6.518 -9.841 1.00 98.31 198 ASP A C 1
ATOM 1638 O O . ASP A 1 198 ? 11.220 -7.644 -10.247 1.00 98.31 198 ASP A O 1
ATOM 1642 N N . LEU A 1 199 ? 10.261 -5.648 -10.593 1.00 98.44 199 LEU A N 1
ATOM 1643 C CA . LEU A 1 199 ? 9.815 -5.936 -11.964 1.00 98.44 199 LEU A CA 1
ATOM 1644 C C . LEU A 1 199 ? 10.992 -6.219 -12.906 1.00 98.44 199 LEU A C 1
ATOM 1646 O O . LEU A 1 199 ? 10.922 -7.121 -13.738 1.00 98.44 199 LEU A O 1
ATOM 1650 N N . LEU A 1 200 ? 12.089 -5.477 -12.750 1.00 97.06 200 LEU A N 1
ATOM 1651 C CA . LEU A 1 200 ? 13.308 -5.657 -13.533 1.00 97.06 200 LEU A CA 1
ATOM 1652 C C . LEU A 1 200 ? 14.014 -6.984 -13.216 1.00 97.06 200 LEU A C 1
ATOM 1654 O O . LEU A 1 200 ? 14.537 -7.643 -14.115 1.00 97.06 200 LEU A O 1
ATOM 1658 N N . LYS A 1 201 ? 14.017 -7.397 -11.941 1.00 96.62 201 LYS A N 1
ATOM 1659 C CA . LYS A 1 201 ? 14.524 -8.714 -11.515 1.00 96.62 201 LYS A CA 1
ATOM 1660 C C . LYS A 1 201 ? 13.653 -9.861 -12.022 1.00 96.62 201 LYS A C 1
ATOM 1662 O O . LYS A 1 201 ? 14.199 -10.891 -12.396 1.00 96.62 201 LYS A O 1
ATOM 1667 N N . ASP A 1 202 ? 12.337 -9.669 -12.037 1.00 96.69 202 ASP A N 1
ATOM 1668 C CA . ASP A 1 202 ? 11.359 -10.630 -12.562 1.00 96.69 202 ASP A CA 1
ATOM 1669 C C . ASP A 1 202 ? 11.407 -10.740 -14.100 1.00 96.69 202 ASP A C 1
ATOM 1671 O O . ASP A 1 202 ? 10.871 -11.677 -14.681 1.00 96.69 202 ASP A O 1
ATOM 1675 N N . GLY A 1 203 ? 12.059 -9.789 -14.784 1.00 96.56 203 GLY A N 1
ATOM 1676 C CA . GLY A 1 203 ? 12.074 -9.715 -16.249 1.00 96.56 203 GLY A CA 1
ATOM 1677 C C . GLY A 1 203 ? 10.728 -9.283 -16.840 1.00 96.56 203 GLY A C 1
ATOM 1678 O O . GLY A 1 203 ? 10.474 -9.461 -18.030 1.00 96.56 203 GLY A O 1
ATOM 1679 N N . ASN A 1 204 ? 9.844 -8.702 -16.024 1.00 97.62 204 ASN A N 1
ATOM 1680 C CA . ASN A 1 204 ? 8.522 -8.258 -16.445 1.00 97.62 204 ASN A CA 1
ATOM 1681 C C . ASN A 1 204 ? 8.580 -6.849 -17.053 1.00 97.62 204 ASN A C 1
ATOM 1683 O O . ASN A 1 204 ? 7.977 -5.898 -16.545 1.00 97.62 204 ASN A O 1
ATOM 1687 N N . PHE A 1 205 ? 9.317 -6.718 -18.159 1.00 97.50 205 PHE A N 1
ATOM 1688 C CA . PHE A 1 205 ? 9.566 -5.441 -18.835 1.00 97.50 205 PHE A CA 1
ATOM 1689 C C . PHE A 1 205 ? 8.272 -4.758 -19.289 1.00 97.50 205 PHE A C 1
ATOM 1691 O O . PHE A 1 205 ? 8.108 -3.549 -19.148 1.00 97.50 205 PHE A O 1
ATOM 1698 N N . ARG A 1 206 ? 7.278 -5.537 -19.736 1.00 97.69 206 ARG A N 1
ATOM 1699 C CA . ARG A 1 206 ? 5.968 -4.997 -20.121 1.00 97.69 206 ARG A CA 1
ATOM 1700 C C . ARG A 1 206 ? 5.294 -4.248 -18.971 1.00 97.69 206 ARG A C 1
ATOM 1702 O O . ARG A 1 206 ? 4.730 -3.178 -19.191 1.00 97.69 206 ARG A O 1
ATOM 1709 N N . LEU A 1 207 ? 5.280 -4.817 -17.765 1.00 98.19 207 LEU A N 1
ATOM 1710 C CA . LEU A 1 207 ? 4.679 -4.149 -16.611 1.00 98.19 207 LEU A CA 1
ATOM 1711 C C . LEU A 1 207 ? 5.580 -3.024 -16.087 1.00 98.19 207 LEU A C 1
ATOM 1713 O O . LEU A 1 207 ? 5.053 -1.984 -15.701 1.00 98.19 207 LEU A O 1
ATOM 1717 N N . PHE A 1 208 ? 6.903 -3.199 -16.140 1.00 98.50 208 PHE A N 1
ATOM 1718 C CA . PHE A 1 208 ? 7.890 -2.163 -15.823 1.00 98.50 208 PHE A CA 1
ATOM 1719 C C . PHE A 1 208 ? 7.631 -0.873 -16.613 1.00 98.50 208 PHE A C 1
ATOM 1721 O O . PHE A 1 208 ? 7.406 0.175 -16.008 1.00 98.50 208 PHE A O 1
ATOM 1728 N N . TRP A 1 209 ? 7.556 -0.958 -17.945 1.00 98.12 209 TRP A N 1
ATOM 1729 C CA . TRP A 1 209 ? 7.347 0.213 -18.799 1.00 98.12 209 TRP A CA 1
ATOM 1730 C C . TRP A 1 209 ? 5.994 0.879 -18.553 1.00 98.12 209 TRP A C 1
ATOM 1732 O O . TRP A 1 209 ? 5.927 2.097 -18.421 1.00 98.12 209 TRP A O 1
ATOM 1742 N N . ARG A 1 210 ? 4.931 0.089 -18.344 1.00 97.56 210 ARG A N 1
ATOM 1743 C CA . ARG A 1 210 ? 3.617 0.632 -17.960 1.00 97.56 210 ARG A CA 1
ATOM 1744 C C . ARG A 1 210 ? 3.661 1.406 -16.644 1.00 97.56 210 ARG A C 1
ATOM 1746 O O . ARG A 1 210 ? 2.960 2.403 -16.512 1.00 97.56 210 ARG A O 1
ATOM 1753 N N . VAL A 1 211 ? 4.444 0.949 -15.663 1.00 97.06 211 VAL A N 1
ATOM 1754 C CA . VAL A 1 211 ? 4.632 1.676 -14.399 1.00 97.06 211 VAL A CA 1
ATOM 1755 C C . VAL A 1 211 ? 5.394 2.978 -14.640 1.00 97.06 211 VAL A C 1
ATOM 1757 O O . VAL A 1 211 ? 4.957 4.008 -14.136 1.00 97.06 211 VAL A O 1
ATOM 1760 N N . CYS A 1 212 ? 6.466 2.971 -15.439 1.00 97.19 212 CYS A N 1
ATOM 1761 C CA . CYS A 1 212 ? 7.181 4.194 -15.818 1.00 97.19 212 CYS A CA 1
ATOM 1762 C C . CYS A 1 212 ? 6.259 5.214 -16.504 1.00 97.19 212 CYS A C 1
ATOM 1764 O O . CYS A 1 212 ? 6.272 6.390 -16.142 1.00 97.19 212 CYS A O 1
ATOM 1766 N N . ASP A 1 213 ? 5.424 4.772 -17.443 1.00 95.88 213 ASP A N 1
ATOM 1767 C CA . ASP A 1 213 ? 4.482 5.648 -18.141 1.00 95.88 213 ASP A CA 1
ATOM 1768 C C . ASP A 1 213 ? 3.441 6.231 -17.185 1.00 95.88 213 ASP A C 1
ATOM 1770 O O . ASP A 1 213 ? 3.252 7.444 -17.155 1.00 95.88 213 ASP A O 1
ATOM 1774 N N . ALA A 1 214 ? 2.857 5.405 -16.313 1.00 94.19 214 ALA A N 1
ATOM 1775 C CA . ALA A 1 214 ? 1.909 5.874 -15.306 1.00 94.19 214 ALA A CA 1
ATOM 1776 C C . ALA A 1 214 ? 2.544 6.851 -14.301 1.00 94.19 214 ALA A C 1
ATOM 1778 O O . ALA A 1 214 ? 1.911 7.821 -13.890 1.00 94.19 214 ALA A O 1
ATOM 1779 N N . MET A 1 215 ? 3.809 6.642 -13.917 1.00 94.56 215 MET A N 1
ATOM 1780 C CA . MET A 1 215 ? 4.545 7.601 -13.087 1.00 94.56 215 MET A CA 1
ATOM 1781 C C . MET A 1 215 ? 4.755 8.934 -13.818 1.00 94.56 215 MET A C 1
ATOM 1783 O O . MET A 1 215 ? 4.654 9.990 -13.194 1.00 94.56 215 MET A O 1
ATOM 1787 N N . ARG A 1 216 ? 5.027 8.899 -15.130 1.00 92.88 216 ARG A N 1
ATOM 1788 C CA . ARG A 1 216 ? 5.182 10.099 -15.963 1.00 92.88 216 ARG A CA 1
ATOM 1789 C C . ARG A 1 216 ? 3.858 10.855 -16.103 1.00 92.88 216 ARG A C 1
ATOM 1791 O O . ARG A 1 216 ? 3.844 12.066 -15.910 1.00 92.88 216 ARG A O 1
ATOM 1798 N N . GLU A 1 217 ? 2.758 10.150 -16.368 1.00 91.25 217 GLU A N 1
ATOM 1799 C CA . GLU A 1 217 ? 1.396 10.711 -16.415 1.00 91.25 217 GLU A CA 1
ATOM 1800 C C . GLU A 1 217 ? 1.004 11.371 -15.085 1.00 91.25 217 GLU A C 1
ATOM 1802 O O . GLU A 1 217 ? 0.414 12.448 -15.070 1.00 91.25 217 GLU A O 1
ATOM 1807 N N . ALA A 1 218 ? 1.40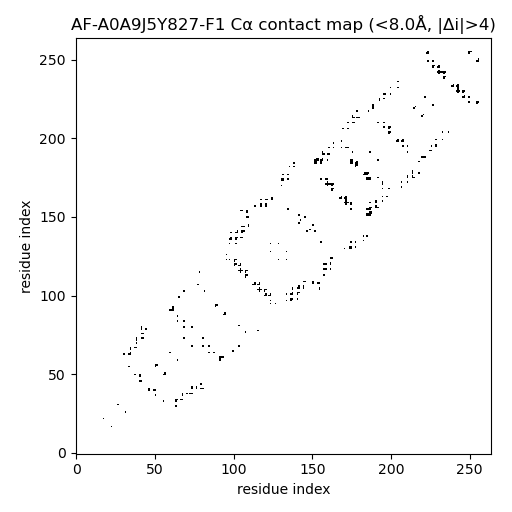9 10.764 -13.969 1.00 88.56 218 ALA A N 1
ATOM 1808 C CA . ALA A 1 218 ? 1.217 11.288 -12.621 1.00 88.56 218 ALA A CA 1
ATOM 1809 C C . ALA A 1 218 ? 2.203 12.413 -12.232 1.00 88.56 218 ALA A C 1
ATOM 1811 O O . ALA A 1 218 ? 2.235 12.828 -11.074 1.00 88.56 218 ALA A O 1
ATOM 1812 N N . ASN A 1 219 ? 3.020 12.912 -13.169 1.00 89.25 219 ASN A N 1
ATOM 1813 C CA . ASN A 1 219 ? 4.036 13.949 -12.950 1.00 89.25 219 ASN A CA 1
ATOM 1814 C C . ASN A 1 219 ? 5.044 13.624 -11.830 1.00 89.25 219 ASN A C 1
ATOM 1816 O O . ASN A 1 219 ? 5.536 14.516 -11.134 1.00 89.25 219 ASN A O 1
ATOM 1820 N N . VAL A 1 220 ? 5.378 12.346 -11.639 1.00 90.81 220 VAL A N 1
ATOM 1821 C CA . VAL A 1 220 ? 6.415 11.939 -10.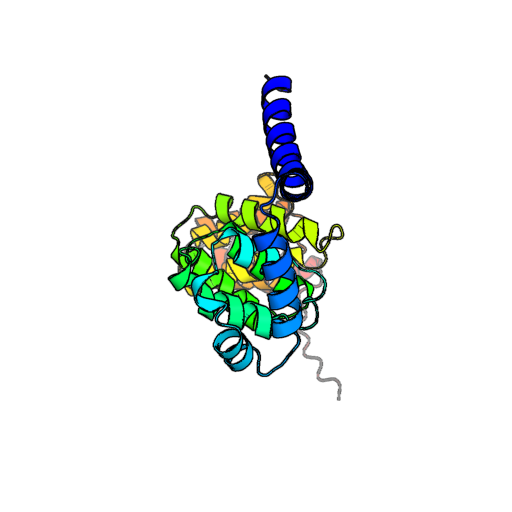688 1.00 90.81 220 VAL A CA 1
ATOM 1822 C C . VAL A 1 220 ? 7.788 12.270 -11.270 1.00 90.81 220 VAL A C 1
ATOM 1824 O O . VAL A 1 220 ? 8.197 11.707 -12.283 1.00 90.81 220 VAL A O 1
ATOM 1827 N N . THR A 1 221 ? 8.540 13.145 -10.603 1.00 92.81 221 THR A N 1
ATOM 1828 C CA . THR A 1 221 ? 9.913 13.478 -11.007 1.00 92.81 221 THR A CA 1
ATOM 1829 C C . THR A 1 221 ? 10.844 12.287 -10.798 1.00 92.81 221 THR A C 1
ATOM 1831 O O . THR A 1 221 ? 11.039 11.830 -9.671 1.00 92.81 221 THR A O 1
ATOM 1834 N N . PHE A 1 222 ? 11.444 11.793 -11.880 1.00 95.06 222 PHE A N 1
ATOM 1835 C CA . PHE A 1 222 ? 12.386 10.674 -11.836 1.00 95.06 222 PHE A CA 1
ATOM 1836 C C . PHE A 1 222 ? 13.730 11.093 -11.236 1.00 95.06 222 PHE A C 1
ATOM 1838 O O . PHE A 1 222 ? 14.157 12.240 -11.365 1.00 95.06 222 PHE A O 1
ATOM 1845 N N . ASN A 1 223 ? 14.411 10.144 -10.591 1.00 94.81 223 ASN A N 1
ATOM 1846 C CA . ASN A 1 223 ? 15.769 10.328 -10.085 1.00 94.81 223 ASN A CA 1
ATOM 1847 C C . ASN A 1 223 ? 16.754 9.398 -10.806 1.00 94.81 223 ASN A C 1
ATOM 1849 O O . ASN A 1 223 ? 16.357 8.558 -11.612 1.00 94.81 223 ASN A O 1
ATOM 1853 N N . ALA A 1 224 ? 18.041 9.520 -10.471 1.00 94.50 224 ALA A N 1
ATOM 1854 C CA . ALA A 1 224 ? 19.104 8.682 -11.022 1.00 94.50 224 ALA A CA 1
ATOM 1855 C C . ALA A 1 224 ? 18.784 7.177 -10.958 1.00 94.50 224 ALA A C 1
ATOM 1857 O O . ALA A 1 224 ? 19.034 6.456 -11.913 1.00 94.50 224 ALA A O 1
ATOM 1858 N N . LEU A 1 225 ? 18.178 6.696 -9.864 1.00 94.56 225 LEU A N 1
ATOM 1859 C CA . LEU A 1 225 ? 17.817 5.281 -9.728 1.00 94.56 225 LEU A CA 1
ATOM 1860 C C . LEU A 1 225 ? 16.765 4.851 -10.762 1.00 94.56 225 LEU A C 1
ATOM 1862 O O . LEU A 1 225 ? 16.873 3.759 -11.319 1.00 94.56 225 LEU A O 1
ATOM 1866 N N . THR A 1 226 ? 15.768 5.695 -11.033 1.00 95.88 226 THR A N 1
ATOM 1867 C CA . THR A 1 226 ? 14.737 5.419 -12.043 1.00 95.88 226 THR A CA 1
ATOM 1868 C C . THR A 1 226 ? 15.348 5.343 -13.441 1.00 95.88 226 THR A C 1
ATOM 1870 O O . THR A 1 226 ? 15.135 4.354 -14.137 1.00 95.88 226 THR A O 1
ATOM 1873 N N . TYR A 1 227 ? 16.170 6.328 -13.817 1.00 96.62 227 TYR A N 1
ATOM 1874 C CA . TYR A 1 227 ? 16.854 6.357 -15.116 1.00 96.62 227 TYR A CA 1
ATOM 1875 C C . TYR A 1 227 ? 17.797 5.169 -15.308 1.00 96.62 227 TYR A C 1
ATOM 1877 O O . TYR A 1 227 ? 17.729 4.489 -16.329 1.00 96.62 227 TYR A O 1
ATOM 1885 N N . THR A 1 228 ? 18.612 4.849 -14.301 1.00 95.56 228 THR A N 1
ATOM 1886 C CA . THR A 1 228 ? 19.482 3.666 -14.337 1.00 95.56 228 THR A CA 1
ATOM 1887 C C . THR A 1 228 ? 18.673 2.379 -14.501 1.00 95.56 228 THR A C 1
ATOM 1889 O O . THR A 1 228 ? 19.083 1.494 -15.247 1.00 95.56 228 THR A O 1
ATOM 1892 N N . SER A 1 229 ? 17.505 2.273 -13.856 1.00 97.25 229 SER A N 1
ATOM 1893 C CA . SER A 1 229 ? 16.624 1.106 -14.009 1.00 97.25 229 SER A CA 1
ATOM 1894 C C . SER A 1 229 ? 16.038 1.009 -15.421 1.00 97.25 229 SER A C 1
ATOM 1896 O O . SER A 1 229 ? 15.951 -0.087 -15.965 1.00 97.25 229 SER A O 1
ATOM 1898 N N . MET A 1 230 ? 15.656 2.138 -16.029 1.00 98.12 230 MET A N 1
ATOM 1899 C CA . MET A 1 230 ? 15.166 2.189 -17.413 1.00 98.12 230 MET A CA 1
ATOM 1900 C C . MET A 1 230 ? 16.265 1.806 -18.416 1.00 98.12 230 MET A C 1
ATOM 1902 O O . MET A 1 230 ? 16.014 1.033 -19.337 1.00 98.12 230 MET A O 1
ATOM 1906 N N . ALA A 1 231 ? 17.496 2.284 -18.215 1.00 97.56 231 ALA A N 1
ATOM 1907 C CA . ALA A 1 231 ? 18.634 1.905 -19.049 1.00 97.56 231 ALA A CA 1
ATOM 1908 C C . ALA A 1 231 ? 18.964 0.403 -18.927 1.00 97.56 231 ALA A C 1
ATOM 1910 O O . ALA A 1 231 ? 19.192 -0.255 -19.940 1.00 97.56 231 ALA A O 1
ATOM 1911 N N . ASP A 1 232 ? 18.939 -0.162 -17.710 1.00 97.06 232 ASP A N 1
ATOM 1912 C CA . ASP A 1 232 ? 19.119 -1.609 -17.492 1.00 97.06 232 ASP A CA 1
ATOM 1913 C C . ASP A 1 232 ? 17.993 -2.420 -18.160 1.00 97.06 232 ASP A C 1
ATOM 1915 O O . ASP A 1 232 ? 18.270 -3.413 -18.831 1.00 97.06 232 ASP A O 1
ATOM 1919 N N . ALA A 1 233 ? 16.735 -1.967 -18.075 1.00 97.94 233 ALA A N 1
ATOM 1920 C CA . ALA A 1 233 ? 15.613 -2.598 -18.775 1.00 97.94 233 ALA A CA 1
ATOM 1921 C C . ALA A 1 233 ? 15.852 -2.670 -20.295 1.00 97.94 233 ALA A C 1
ATOM 1923 O O . ALA A 1 233 ? 15.836 -3.766 -20.857 1.00 97.94 233 ALA A O 1
ATOM 1924 N N . HIS A 1 234 ? 16.183 -1.545 -20.939 1.00 97.81 234 HIS A N 1
ATOM 1925 C CA . HIS A 1 234 ? 16.502 -1.519 -22.370 1.00 97.81 234 HIS A CA 1
ATOM 1926 C C . HIS A 1 234 ? 17.687 -2.428 -22.726 1.00 97.81 234 HIS A C 1
ATOM 1928 O O . HIS A 1 234 ? 17.610 -3.182 -23.696 1.00 97.81 234 HIS A O 1
ATOM 1934 N N . CYS A 1 235 ? 18.767 -2.414 -21.938 1.00 96.38 235 CYS A N 1
ATOM 1935 C CA . CYS A 1 235 ? 19.918 -3.295 -22.150 1.00 96.38 235 CYS A CA 1
ATOM 1936 C C . CYS A 1 235 ? 19.532 -4.780 -22.103 1.00 96.38 235 CYS A C 1
ATOM 1938 O O . CYS A 1 235 ? 19.968 -5.552 -22.958 1.00 96.38 235 CYS A O 1
ATOM 1940 N N . ARG A 1 236 ? 18.704 -5.187 -21.133 1.00 96.81 236 ARG A N 1
ATOM 1941 C CA . ARG A 1 236 ? 18.239 -6.578 -20.995 1.00 96.81 236 ARG A CA 1
ATOM 1942 C C . ARG A 1 236 ? 17.271 -7.000 -22.099 1.00 96.81 236 ARG A C 1
ATOM 1944 O O . ARG A 1 236 ? 17.231 -8.180 -22.432 1.00 96.81 236 ARG A O 1
ATOM 1951 N N . GLU A 1 237 ? 16.541 -6.056 -22.685 1.00 95.94 237 GLU A N 1
ATOM 1952 C CA . GLU A 1 237 ? 15.710 -6.276 -23.876 1.00 95.94 237 GLU A CA 1
ATOM 1953 C C . GLU A 1 237 ? 16.514 -6.239 -25.193 1.00 95.94 237 GLU A C 1
ATOM 1955 O O . GLU A 1 237 ? 15.964 -6.518 -26.254 1.00 95.94 237 GLU A O 1
ATOM 1960 N N . GLY A 1 238 ? 17.819 -5.934 -25.144 1.00 95.38 238 GLY A N 1
ATOM 1961 C CA . GLY A 1 238 ? 18.696 -5.832 -26.320 1.00 95.38 238 GLY A CA 1
ATOM 1962 C C . GLY A 1 238 ? 18.665 -4.469 -27.024 1.00 95.38 238 GLY A C 1
ATOM 1963 O O . GLY A 1 238 ? 19.356 -4.267 -28.023 1.00 95.38 238 GLY A O 1
ATOM 1964 N N . ASN A 1 239 ? 17.926 -3.506 -26.477 1.00 96.25 239 ASN A N 1
ATOM 1965 C CA . ASN A 1 239 ? 17.691 -2.177 -27.036 1.00 96.25 239 ASN A CA 1
ATOM 1966 C C . ASN A 1 239 ? 18.781 -1.182 -26.598 1.00 96.25 239 ASN A C 1
ATOM 1968 O O . ASN A 1 239 ? 18.529 -0.185 -25.927 1.00 96.25 239 ASN A O 1
ATOM 1972 N N . VAL A 1 240 ? 20.036 -1.456 -26.962 1.00 95.19 240 VAL A N 1
ATOM 1973 C CA . VAL A 1 240 ? 21.201 -0.671 -26.500 1.00 95.19 240 VAL A CA 1
ATOM 1974 C C . VAL A 1 240 ? 21.159 0.797 -26.955 1.00 95.19 240 VAL A C 1
ATOM 1976 O O . VAL A 1 240 ? 21.713 1.657 -26.273 1.00 95.19 240 VAL A O 1
ATOM 1979 N N . SER A 1 241 ? 20.527 1.097 -28.096 1.00 96.88 241 SER A N 1
ATOM 1980 C CA . SER A 1 241 ? 20.365 2.484 -28.565 1.00 96.88 241 SER A CA 1
ATOM 1981 C C . SER A 1 241 ? 19.505 3.287 -27.591 1.00 96.88 241 SER A C 1
ATOM 1983 O O . SER A 1 241 ? 19.968 4.292 -27.059 1.00 96.88 241 SER A O 1
ATOM 1985 N N . ASP A 1 242 ? 18.321 2.774 -27.262 1.00 97.25 242 ASP A N 1
ATOM 1986 C CA . ASP A 1 242 ? 17.389 3.406 -26.325 1.00 97.25 242 ASP A CA 1
ATOM 1987 C C . ASP A 1 242 ? 18.009 3.551 -24.928 1.00 97.25 242 ASP A C 1
ATOM 1989 O O . ASP A 1 242 ? 17.865 4.580 -24.271 1.00 97.25 242 ASP A O 1
ATOM 1993 N N . ALA A 1 243 ? 18.788 2.556 -24.483 1.00 95.94 243 ALA A N 1
ATOM 1994 C CA . ALA A 1 243 ? 19.519 2.649 -23.220 1.00 95.94 243 ALA A CA 1
ATOM 1995 C C . ALA A 1 243 ? 20.482 3.852 -23.190 1.00 95.94 243 ALA A C 1
ATOM 1997 O O . ALA A 1 243 ? 20.594 4.525 -22.165 1.00 95.94 243 ALA A O 1
ATOM 1998 N N . LYS A 1 244 ? 21.169 4.146 -24.304 1.00 95.06 244 LYS A N 1
ATOM 1999 C CA . LYS A 1 244 ? 22.050 5.321 -24.414 1.00 95.06 244 LYS A CA 1
ATOM 2000 C C . LYS A 1 244 ? 21.260 6.624 -24.401 1.00 95.06 244 LYS A C 1
ATOM 2002 O O . LYS A 1 244 ? 21.710 7.574 -23.771 1.00 95.06 244 LYS A O 1
ATOM 2007 N N . GLU A 1 245 ? 20.104 6.664 -25.056 1.00 97.31 245 GLU A N 1
ATOM 2008 C CA . GLU A 1 245 ? 19.225 7.840 -25.060 1.00 97.31 245 GLU A CA 1
ATOM 2009 C C . GLU A 1 245 ? 18.709 8.159 -23.651 1.00 97.31 245 GLU A C 1
ATOM 2011 O O . GLU A 1 245 ? 18.802 9.300 -23.203 1.00 97.31 245 GLU A O 1
ATOM 2016 N N . VAL A 1 246 ? 18.274 7.142 -22.899 1.00 95.69 246 VAL A N 1
ATOM 2017 C CA . VAL A 1 246 ? 17.844 7.290 -21.497 1.00 95.69 246 VAL A CA 1
ATOM 2018 C C . VAL A 1 246 ? 18.972 7.829 -20.607 1.00 95.69 246 VAL A C 1
ATOM 2020 O O . VAL A 1 246 ? 18.729 8.662 -19.731 1.00 95.69 246 VAL A O 1
ATOM 2023 N N . LEU A 1 247 ? 20.214 7.377 -20.814 1.00 93.44 247 LEU A N 1
ATOM 2024 C CA . LEU A 1 247 ? 21.373 7.875 -20.064 1.00 93.44 247 LEU A CA 1
ATOM 2025 C C . LEU A 1 247 ? 21.760 9.306 -20.458 1.00 93.44 247 LEU A C 1
ATOM 2027 O O . LEU A 1 247 ? 22.123 10.089 -19.58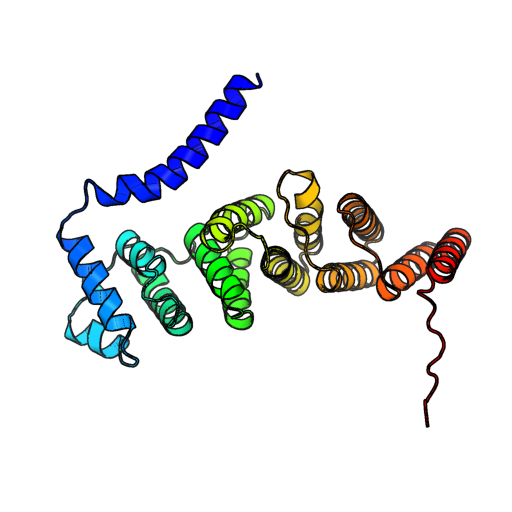2 1.00 93.44 247 LEU A O 1
ATOM 2031 N N . ALA A 1 248 ? 21.644 9.664 -21.738 1.00 94.19 248 ALA A N 1
ATOM 2032 C CA . ALA A 1 248 ? 21.851 11.036 -22.191 1.00 94.19 248 ALA A CA 1
ATOM 2033 C C . ALA A 1 248 ? 20.818 11.988 -21.560 1.00 94.19 248 ALA A C 1
ATOM 2035 O O . ALA A 1 248 ? 21.195 13.021 -21.014 1.00 94.19 248 ALA A O 1
ATOM 2036 N N . GLU A 1 249 ? 19.537 11.602 -21.515 1.00 94.12 249 GLU A N 1
ATOM 2037 C CA . GLU A 1 249 ? 18.488 12.383 -20.838 1.00 94.12 249 GLU A CA 1
ATOM 2038 C C . GLU A 1 249 ? 18.787 12.563 -19.335 1.00 94.12 249 GLU A C 1
ATOM 2040 O O . GLU A 1 249 ? 18.594 13.642 -18.766 1.00 94.12 249 GLU A O 1
ATOM 2045 N N . MET A 1 250 ? 19.278 11.510 -18.672 1.00 93.00 250 MET A N 1
ATOM 2046 C CA . MET A 1 250 ? 19.693 11.568 -17.268 1.00 93.00 250 MET A CA 1
ATOM 2047 C C . MET A 1 250 ? 20.838 12.572 -17.047 1.00 93.00 250 MET A C 1
ATOM 2049 O O . MET A 1 250 ? 20.831 13.305 -16.050 1.00 93.00 250 MET A O 1
ATOM 2053 N N . GLU A 1 251 ? 21.810 12.610 -17.961 1.00 91.12 251 GLU A N 1
ATOM 2054 C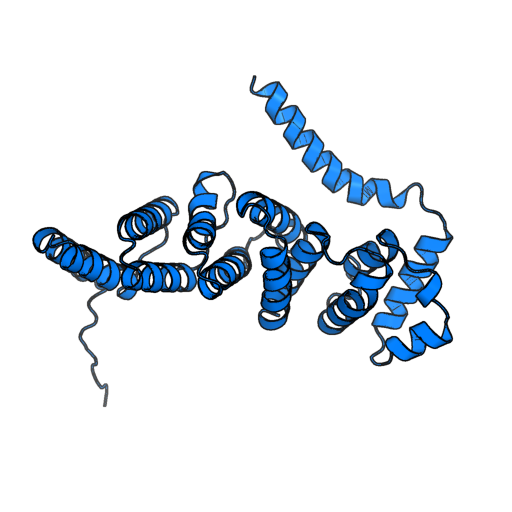 CA . GLU A 1 251 ? 22.941 13.541 -17.930 1.00 91.12 251 GLU A CA 1
ATOM 2055 C C . GLU A 1 251 ? 22.493 14.986 -18.161 1.00 91.12 251 GLU A C 1
ATOM 2057 O O . GLU A 1 251 ? 22.839 15.862 -17.366 1.00 91.12 251 GLU A O 1
ATOM 2062 N N . GLU A 1 252 ? 21.648 15.229 -19.165 1.00 93.56 252 GLU A N 1
ATOM 2063 C CA . GLU A 1 252 ? 21.060 16.546 -19.447 1.00 93.56 252 GLU A CA 1
ATOM 2064 C C . GLU A 1 252 ? 20.277 17.103 -18.249 1.00 93.56 252 GLU A C 1
ATOM 2066 O O . GLU A 1 252 ? 20.297 18.305 -17.979 1.00 93.56 252 GLU A O 1
ATOM 2071 N N . LYS A 1 253 ? 19.628 16.225 -17.475 1.00 89.88 253 LYS A N 1
ATOM 2072 C CA . LYS A 1 253 ? 18.912 16.578 -16.238 1.00 89.88 253 LYS A CA 1
ATOM 2073 C C . LYS A 1 253 ? 19.823 16.768 -15.022 1.00 89.88 253 LYS A C 1
ATOM 2075 O O . LYS A 1 253 ? 19.325 17.027 -13.926 1.00 89.88 253 LYS A O 1
ATOM 2080 N N . GLY A 1 254 ? 21.140 16.634 -15.183 1.00 89.94 254 GLY A N 1
ATOM 2081 C CA . GLY A 1 254 ? 22.121 16.795 -14.109 1.00 89.94 254 GLY A CA 1
ATOM 2082 C C . GLY A 1 254 ? 22.044 15.706 -13.035 1.00 89.94 254 GLY A C 1
ATOM 2083 O O . GLY A 1 254 ? 22.497 15.913 -11.910 1.00 89.94 254 GLY A O 1
ATOM 2084 N N . LEU A 1 255 ? 21.455 14.549 -13.353 1.00 88.00 255 LEU A N 1
ATOM 2085 C CA . LEU A 1 255 ? 21.279 13.438 -12.410 1.00 88.00 255 LEU A CA 1
ATOM 2086 C C . LEU A 1 255 ? 22.490 12.493 -12.384 1.00 88.00 255 LEU A C 1
ATOM 2088 O O . LEU A 1 255 ? 22.597 11.648 -11.492 1.00 88.00 255 LEU A O 1
ATOM 2092 N N . CYS A 1 256 ? 23.426 12.657 -13.319 1.00 72.12 256 CYS A N 1
ATOM 2093 C CA . CYS A 1 256 ? 24.712 11.967 -13.355 1.00 72.12 256 CYS A CA 1
ATOM 2094 C C . CYS A 1 256 ? 25.692 12.564 -12.331 1.00 72.12 256 CYS A C 1
ATOM 2096 O O . CYS A 1 256 ? 26.677 13.205 -12.683 1.00 72.12 256 CYS A O 1
ATOM 2098 N N . SER A 1 257 ? 25.460 12.353 -11.033 1.00 56.59 257 SER A N 1
ATOM 2099 C CA . SER A 1 257 ? 26.465 12.674 -10.013 1.00 56.59 257 SER A CA 1
ATOM 2100 C C . SER A 1 257 ? 27.480 11.534 -9.876 1.00 56.59 257 SER A C 1
ATOM 2102 O O . SER A 1 257 ? 27.531 10.848 -8.856 1.00 56.59 257 SER A O 1
ATOM 2104 N N . SER A 1 258 ? 28.329 11.335 -10.885 1.00 49.16 258 SER A N 1
ATOM 2105 C CA . SER A 1 258 ? 29.571 10.566 -10.739 1.00 49.16 258 SER A CA 1
ATOM 2106 C C . SER A 1 258 ? 30.688 11.460 -10.198 1.00 49.16 258 SER A C 1
ATOM 2108 O O . SER A 1 258 ? 31.761 11.551 -10.775 1.00 49.16 258 SER A O 1
ATOM 2110 N N . ASN A 1 259 ? 30.426 12.145 -9.089 1.00 41.41 259 ASN A N 1
ATOM 2111 C CA . ASN A 1 259 ? 31.464 12.745 -8.270 1.00 41.41 259 ASN A CA 1
ATOM 2112 C C . ASN A 1 259 ? 31.116 12.432 -6.818 1.00 41.41 259 ASN A C 1
ATOM 2114 O O . ASN A 1 259 ? 30.546 13.244 -6.091 1.00 41.41 259 ASN A O 1
ATOM 2118 N N . PHE A 1 260 ? 31.529 11.242 -6.377 1.00 42.03 260 PHE A N 1
ATOM 2119 C CA . PHE A 1 260 ? 32.077 11.107 -5.033 1.00 42.03 260 PHE A CA 1
ATOM 2120 C C . PHE A 1 260 ? 33.291 12.045 -4.938 1.00 42.03 260 PHE A C 1
ATOM 2122 O O . PHE A 1 260 ? 34.439 11.609 -4.946 1.00 42.03 260 PHE A O 1
ATOM 2129 N N . THR A 1 261 ? 33.060 13.358 -4.888 1.00 33.94 261 THR A N 1
ATOM 2130 C CA . THR A 1 261 ? 34.058 14.271 -4.361 1.00 33.94 261 THR A CA 1
ATOM 2131 C C . THR A 1 261 ? 34.083 13.965 -2.875 1.00 33.94 261 THR A C 1
ATOM 2133 O O . THR A 1 261 ? 33.246 14.459 -2.118 1.00 33.94 261 THR A O 1
ATOM 2136 N N . TYR A 1 262 ? 35.005 13.096 -2.459 1.00 36.12 262 TYR A N 1
ATOM 2137 C CA . TYR A 1 262 ? 35.505 13.118 -1.094 1.00 36.12 262 TYR A CA 1
ATOM 2138 C C . TYR A 1 262 ? 35.946 14.559 -0.839 1.00 36.12 262 TYR A C 1
ATOM 2140 O O . TYR A 1 262 ? 36.998 14.997 -1.302 1.00 36.12 262 TYR A O 1
ATOM 2148 N N . LYS A 1 263 ? 35.080 15.342 -0.197 1.00 36.47 263 LYS A N 1
ATOM 2149 C CA . LYS A 1 263 ? 35.496 16.593 0.414 1.00 36.47 263 LYS A CA 1
ATOM 2150 C C . LYS A 1 263 ? 36.290 16.179 1.648 1.00 36.47 263 LYS A C 1
ATOM 2152 O O . LYS A 1 263 ? 35.698 15.677 2.603 1.00 36.47 263 LYS A O 1
ATOM 2157 N N . PHE A 1 264 ? 37.614 16.267 1.523 1.00 39.91 264 PHE A N 1
ATOM 2158 C CA . PHE A 1 264 ? 38.547 16.282 2.647 1.00 39.91 264 PHE A CA 1
ATOM 2159 C C . PHE A 1 264 ? 38.196 17.417 3.612 1.00 39.91 264 PHE A C 1
ATOM 2161 O O . PHE A 1 264 ? 37.694 18.460 3.128 1.00 39.91 264 PHE A O 1
#

pLDDT: mean 84.71, std 18.92, range [27.55, 98.5]

Nearest PDB structures (foldseek):
  4pjq-assembly2_B  TM=5.750E-01  e=1.594E-04  unidentified
  8w9z-assembly1_E  TM=4.051E-01  e=3.620E-03  Nicotiana tabacum
  8rdj-assembly1_G  TM=4.052E-01  e=1.118E-02  Sinapis alba
  6bv6-assembly1_A  TM=5.395E-01  e=3.167E-02  Arabidopsis thaliana
  1qqe-assembly1_A  TM=3.907E-01  e=5.525E+00  Saccharomyces cerevisiae

Radius of gyration: 22.91 Å; Cα contacts (8 Å, |Δi|>4): 246; chains: 1; bounding box: 70×31×64 Å